Protein AF-W7E4X9-F1 (afdb_monomer)

Sequence (269 aa):
ILQNAYYTSPPGDLCDSIMRTCFLPHSRIFPSSSSPSPRTMHVIDLCTYFTTPSPLLRTAYPRLSDATATILSHTNNPCITAFLNPSVQEFTYKREVQGRKGGTTLLIRRYGNCVIAGSYRNLGFSLQWSLYVRSKFNALGQWYEEFAAPACGATPVVRGEVMWDVFTPDGEMSGDEQRECSVDAGLRGMRGSGVKNGDGEGDEEDEGESGREAKFALYQSRVLARYLLWDVWVRLEGRYECRATWEADGEVSTVRLKRGLVGFDDDEE

Secondary structure (DSSP, 8-state):
---SGGG--TT--HHHHHHGGGBPS--SSSPPPSS--TTS---B-HHHHHH---HHHHH----HHHHHHHHHHTS-HHHHHHHH-TT-SEEEEEEEGGG-TTSEEEEEEEETTEEEEEEEEE-SSEEEEEEEEEEEE-TT--EEEEEE-SS-EEEEEETTEE-TT--EETT------------------------------------SHHHHHHHHHHHHHHHHHHHHHHHHHHHHHTT---EEEEEETTEEEEEE--SS-TTSTT---

Foldseek 3Di:
DCLDLVQFDQQDGPLLVLQVVFFDAQQQLQHADPDRGLQAETAGPLCCQVVPPDPSSVNRFHFLRPLVQNQQQLWDPVLSCLVPDLVFQKKKKWFAPPPDQQGKIWIWIDGRFKTWTFIFGCPQFKTWTQWIWIWGADPVRGIATPAIDPGIWIFGQDPNRTPVVDTGHPPPPDDDDDDDDDDDDDDDDDDDDDDDDDDDDDPDPPPPPVSSRRSVSRSSSRVRSRVSSVSVSCCAVVVHFTKMWMDTPRRIDITTGYPRTPRDPPPDD

Mean predicted aligned error: 9.32 Å

Nearest PDB structures (foldseek):
  4akm-assembly1_A  TM=4.495E-01  e=6.835E-02  Homo sapiens
  3rby-assembly1_B  TM=6.625E-01  e=2.157E+00  Saccharomyces cerevisiae
  7yr3-assembly1_C  TM=5.842E-01  e=1.213E+00  Severe acute respiratory syndrome coronavirus 2
  7czf-assembly2_E  TM=5.849E-01  e=2.876E+00  Human gammaherpesvirus 8

Structure (mmCIF, N/CA/C/O backbone):
data_AF-W7E4X9-F1
#
_entry.id   AF-W7E4X9-F1
#
loop_
_atom_site.group_PDB
_atom_site.id
_atom_site.type_symbol
_atom_site.label_atom_id
_atom_site.label_alt_id
_atom_site.label_comp_id
_atom_site.label_asym_id
_atom_site.label_entity_id
_atom_site.label_seq_id
_atom_site.pdbx_PDB_ins_code
_atom_site.Cartn_x
_atom_site.Cartn_y
_atom_site.Cartn_z
_atom_site.occupancy
_atom_site.B_iso_or_equiv
_atom_site.auth_seq_id
_atom_site.auth_comp_id
_atom_site.auth_asym_id
_atom_site.auth_atom_id
_atom_site.pdbx_PDB_model_num
ATOM 1 N N . ILE A 1 1 ? 9.698 -1.561 -21.405 1.00 61.94 1 ILE A N 1
ATOM 2 C CA . ILE A 1 1 ? 8.545 -0.818 -20.842 1.00 61.94 1 ILE A CA 1
ATOM 3 C C . ILE A 1 1 ? 7.925 -1.725 -19.786 1.00 61.94 1 ILE A C 1
ATOM 5 O O . ILE A 1 1 ? 7.184 -2.616 -20.152 1.00 61.94 1 ILE A O 1
ATOM 9 N N . LEU A 1 2 ? 8.300 -1.587 -18.508 1.00 73.88 2 LEU A N 1
ATOM 10 C CA . LEU A 1 2 ? 7.856 -2.493 -17.425 1.00 73.88 2 LEU A CA 1
ATOM 11 C C . LEU A 1 2 ? 6.442 -2.173 -16.903 1.00 73.88 2 LEU A C 1
ATOM 13 O O . LEU A 1 2 ? 5.887 -2.903 -16.094 1.00 73.88 2 LEU A O 1
ATOM 17 N N . GLN A 1 3 ? 5.847 -1.081 -17.382 1.00 78.69 3 GLN A N 1
ATOM 18 C CA . GLN A 1 3 ? 4.552 -0.557 -16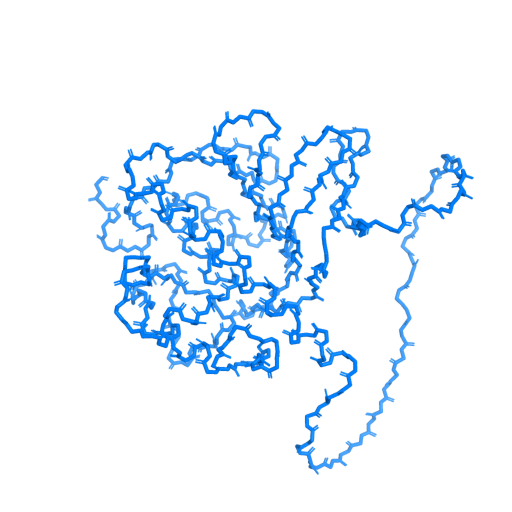.944 1.00 78.69 3 GLN A CA 1
ATOM 19 C C . GLN A 1 3 ? 3.383 -1.205 -17.703 1.00 78.69 3 GLN A C 1
ATOM 21 O O . GLN A 1 3 ? 2.479 -0.515 -18.165 1.00 78.69 3 GLN A O 1
ATOM 26 N N . ASN A 1 4 ? 3.413 -2.527 -17.863 1.00 81.38 4 ASN A N 1
ATOM 27 C CA . ASN A 1 4 ? 2.358 -3.288 -18.525 1.00 81.38 4 ASN A CA 1
ATOM 28 C C . ASN A 1 4 ? 2.200 -4.651 -17.837 1.00 81.38 4 ASN A C 1
ATOM 30 O O . ASN A 1 4 ? 3.200 -5.310 -17.552 1.00 81.38 4 ASN A O 1
ATOM 34 N N . ALA A 1 5 ? 0.952 -5.076 -17.616 1.00 80.44 5 ALA A N 1
ATOM 35 C CA . ALA A 1 5 ? 0.606 -6.375 -17.042 1.00 80.44 5 ALA A CA 1
ATOM 36 C C . ALA A 1 5 ? 1.164 -7.575 -17.833 1.00 80.44 5 ALA A C 1
ATOM 38 O O . ALA A 1 5 ? 1.329 -8.650 -17.279 1.00 80.44 5 ALA A O 1
ATOM 39 N N . TYR A 1 6 ? 1.518 -7.414 -19.110 1.00 82.69 6 TYR A N 1
ATOM 40 C CA . TYR A 1 6 ? 2.178 -8.470 -19.881 1.00 82.69 6 TYR A CA 1
ATOM 41 C C . TYR A 1 6 ? 3.534 -8.893 -19.285 1.00 82.69 6 TYR A C 1
ATOM 43 O O . TYR A 1 6 ? 3.911 -10.057 -19.367 1.00 82.69 6 TYR A O 1
ATOM 51 N N . TYR A 1 7 ? 4.266 -7.956 -18.672 1.00 84.38 7 TYR A N 1
ATOM 52 C CA . TYR A 1 7 ? 5.593 -8.209 -18.099 1.00 84.38 7 TYR A CA 1
ATOM 53 C C . TYR A 1 7 ? 5.559 -8.553 -16.609 1.00 84.38 7 TYR A C 1
ATOM 55 O O . TYR A 1 7 ? 6.620 -8.679 -15.995 1.00 84.38 7 TYR A O 1
ATOM 63 N N . THR A 1 8 ? 4.372 -8.660 -16.008 1.00 90.56 8 THR A N 1
ATOM 64 C CA . THR A 1 8 ? 4.254 -9.038 -14.603 1.00 90.56 8 THR A CA 1
ATOM 65 C C . THR A 1 8 ? 4.263 -10.553 -14.470 1.00 90.56 8 THR A C 1
ATOM 67 O O . THR A 1 8 ? 3.650 -11.280 -15.252 1.00 90.56 8 THR A O 1
ATOM 70 N N . SER A 1 9 ? 4.975 -11.036 -13.457 1.00 93.19 9 SER A N 1
ATOM 71 C CA . SER A 1 9 ? 4.962 -12.445 -13.072 1.00 93.19 9 SER A CA 1
ATOM 72 C C . SER A 1 9 ? 4.752 -12.522 -11.563 1.00 93.19 9 SER A C 1
ATOM 74 O O . SER A 1 9 ? 5.621 -12.086 -10.799 1.00 93.19 9 SER A O 1
ATOM 76 N N . PRO A 1 10 ? 3.595 -13.030 -11.089 1.00 91.62 10 PRO A N 1
ATOM 77 C CA . PRO A 1 10 ? 3.296 -13.075 -9.664 1.00 91.62 10 PRO A CA 1
ATOM 78 C C . PRO A 1 10 ? 4.404 -13.704 -8.803 1.00 91.62 10 PRO A C 1
ATOM 80 O O . PRO A 1 10 ? 4.670 -13.137 -7.737 1.00 91.62 10 PRO A O 1
ATOM 83 N N . PRO A 1 11 ? 5.058 -14.820 -9.201 1.00 91.56 11 PRO A N 1
ATOM 84 C CA . PRO A 1 11 ? 6.180 -15.408 -8.457 1.00 91.56 11 PRO A CA 1
ATOM 85 C C . PRO A 1 11 ? 7.421 -14.516 -8.358 1.00 91.56 11 PRO A C 1
ATOM 87 O O . PRO A 1 11 ? 8.126 -14.576 -7.351 1.00 91.56 11 PRO A O 1
ATOM 90 N N . GLY A 1 12 ? 7.670 -13.684 -9.369 1.00 92.88 12 GLY A N 1
ATOM 91 C CA . GLY A 1 12 ? 8.825 -12.798 -9.450 1.00 92.88 12 GLY A CA 1
ATOM 92 C C . GLY A 1 12 ? 9.133 -12.388 -10.888 1.00 92.88 12 GLY A C 1
ATOM 93 O O . GLY A 1 12 ? 9.076 -13.221 -11.788 1.00 92.88 12 GLY A O 1
ATOM 94 N N . ASP A 1 13 ? 9.480 -11.120 -11.106 1.00 94.31 13 ASP A N 1
ATOM 95 C CA . ASP A 1 13 ? 9.770 -10.572 -12.437 1.00 94.31 13 ASP A CA 1
ATOM 96 C C . ASP A 1 13 ? 11.003 -9.638 -12.465 1.00 94.31 13 ASP A C 1
ATOM 98 O O . ASP A 1 13 ? 11.707 -9.413 -11.471 1.00 94.31 13 ASP A O 1
ATOM 102 N N . LEU A 1 14 ? 11.300 -9.087 -13.647 1.00 93.81 14 LEU A N 1
ATOM 103 C CA . LEU A 1 14 ? 12.393 -8.127 -13.834 1.00 93.81 14 LEU A CA 1
ATOM 104 C C . LEU A 1 14 ? 12.181 -6.839 -13.020 1.00 93.81 14 LEU A C 1
ATOM 106 O O . LEU A 1 14 ? 13.155 -6.221 -12.589 1.00 93.81 14 LEU A O 1
ATOM 110 N N . CYS A 1 15 ? 10.928 -6.441 -12.780 1.00 95.00 15 CYS A N 1
ATOM 111 C CA . CYS A 1 15 ? 10.613 -5.275 -11.966 1.00 95.00 15 CYS A CA 1
ATOM 112 C C . CYS A 1 15 ? 11.087 -5.489 -10.524 1.00 95.00 15 CYS A C 1
ATOM 114 O O . CYS A 1 15 ? 11.727 -4.605 -9.963 1.00 95.00 15 CYS A O 1
ATOM 116 N N . ASP A 1 16 ? 10.874 -6.680 -9.961 1.00 95.12 16 ASP A N 1
ATOM 117 C CA . ASP A 1 16 ? 11.381 -7.035 -8.628 1.00 95.12 16 ASP A CA 1
ATOM 118 C C . ASP A 1 16 ? 12.909 -6.993 -8.556 1.00 95.12 16 ASP A C 1
ATOM 120 O O . ASP A 1 16 ? 13.488 -6.491 -7.594 1.00 95.12 16 ASP A O 1
ATOM 124 N N . SER A 1 17 ? 13.569 -7.483 -9.605 1.00 94.06 17 SER A N 1
ATOM 125 C CA . SER A 1 17 ? 15.032 -7.498 -9.679 1.00 94.06 17 SER A CA 1
ATOM 126 C C . SER A 1 17 ? 15.619 -6.085 -9.715 1.00 94.06 17 SER A C 1
ATOM 128 O O . SER A 1 17 ? 16.646 -5.833 -9.090 1.00 94.06 17 SER A O 1
ATOM 130 N N . ILE A 1 18 ? 14.950 -5.153 -10.400 1.00 95.19 18 ILE A N 1
ATOM 131 C CA . ILE A 1 18 ? 15.336 -3.737 -10.430 1.00 95.19 18 ILE A CA 1
ATOM 132 C C . ILE A 1 18 ? 15.022 -3.058 -9.091 1.00 95.19 18 ILE A C 1
ATOM 134 O O . ILE A 1 18 ? 15.859 -2.323 -8.580 1.00 95.19 18 ILE A O 1
ATOM 138 N N . MET A 1 19 ? 13.860 -3.321 -8.486 1.00 95.44 19 MET A N 1
ATOM 139 C CA . MET A 1 19 ? 13.485 -2.716 -7.199 1.00 95.44 19 MET A CA 1
ATOM 140 C C . MET A 1 19 ? 14.446 -3.086 -6.064 1.00 95.44 19 MET A C 1
ATOM 142 O O . MET A 1 19 ? 14.730 -2.251 -5.207 1.00 95.44 19 MET A O 1
ATOM 146 N N . ARG A 1 20 ? 15.034 -4.290 -6.094 1.00 93.12 20 ARG A N 1
ATOM 147 C CA . ARG A 1 20 ? 16.053 -4.705 -5.115 1.00 93.12 20 ARG A CA 1
ATOM 148 C C . ARG A 1 20 ? 17.250 -3.758 -5.029 1.00 93.12 20 ARG A C 1
ATOM 150 O O . ARG A 1 20 ? 17.881 -3.697 -3.979 1.00 93.12 20 ARG A O 1
ATOM 157 N N . THR A 1 21 ? 17.567 -3.003 -6.086 1.00 93.00 21 THR A N 1
ATOM 158 C CA . THR A 1 21 ? 18.710 -2.074 -6.068 1.00 93.00 21 THR A CA 1
ATOM 159 C C . THR A 1 21 ? 18.471 -0.828 -5.215 1.00 93.00 21 THR A C 1
ATOM 161 O O . THR A 1 21 ? 19.406 -0.060 -5.017 1.00 93.00 21 THR A O 1
ATOM 164 N N . CYS A 1 22 ? 17.241 -0.584 -4.752 1.00 94.19 22 CYS A N 1
ATOM 165 C CA . CYS A 1 22 ? 16.899 0.558 -3.899 1.00 94.19 22 CYS A CA 1
ATOM 166 C C . CYS A 1 22 ? 16.257 0.149 -2.566 1.00 94.19 22 CYS A C 1
ATOM 168 O O . CYS A 1 22 ? 15.584 0.966 -1.940 1.00 94.19 22 CYS A O 1
ATOM 170 N N . PHE A 1 23 ? 16.422 -1.102 -2.131 1.00 94.62 23 PHE A N 1
ATOM 171 C CA . PHE A 1 23 ? 16.019 -1.509 -0.786 1.00 94.62 23 PHE A CA 1
ATOM 172 C C . PHE A 1 23 ? 17.073 -1.096 0.239 1.00 94.62 23 PHE A C 1
ATOM 174 O O . PHE A 1 23 ? 18.273 -1.251 0.006 1.00 94.62 23 PHE A O 1
ATOM 181 N N . LEU A 1 24 ? 16.618 -0.588 1.383 1.00 93.06 24 LEU A N 1
ATOM 182 C CA . LEU A 1 24 ? 17.485 -0.289 2.512 1.00 93.06 24 LEU A CA 1
ATOM 183 C C . LEU A 1 24 ? 17.903 -1.596 3.197 1.00 93.06 24 LEU A C 1
ATOM 185 O O . LEU A 1 24 ? 17.038 -2.392 3.580 1.00 93.06 24 LEU A O 1
ATOM 189 N N . PRO A 1 25 ? 19.212 -1.844 3.360 1.00 89.81 25 PRO A N 1
ATOM 190 C CA . PRO A 1 25 ? 19.687 -3.027 4.056 1.00 89.81 25 PRO A CA 1
ATOM 191 C C . PRO A 1 25 ? 19.510 -2.874 5.575 1.00 89.81 25 PRO A C 1
ATOM 193 O O . PRO A 1 25 ? 19.363 -1.771 6.089 1.00 89.81 25 PRO A O 1
ATOM 196 N N . HIS A 1 26 ? 19.584 -3.991 6.302 1.00 87.56 26 HIS A N 1
ATOM 197 C CA . HIS A 1 26 ? 19.683 -4.016 7.772 1.00 87.56 26 HIS A CA 1
ATOM 198 C C . HIS A 1 26 ? 18.475 -3.482 8.559 1.00 87.56 26 HIS A C 1
ATOM 200 O O . HIS A 1 26 ? 18.622 -3.120 9.724 1.00 87.56 26 HIS A O 1
ATOM 206 N N . SER A 1 27 ? 17.264 -3.507 7.993 1.00 90.88 27 SER A N 1
ATOM 207 C CA . SER A 1 27 ? 16.069 -3.302 8.817 1.00 90.88 27 SER A CA 1
ATOM 208 C C . SER A 1 27 ? 15.983 -4.377 9.907 1.00 90.88 27 SER A C 1
ATOM 210 O O . SER A 1 27 ? 15.962 -5.573 9.607 1.00 90.88 27 SER A O 1
ATOM 212 N N . ARG A 1 28 ? 15.879 -3.956 11.173 1.00 91.94 28 ARG A N 1
ATOM 213 C CA . ARG A 1 28 ? 15.649 -4.856 12.318 1.00 91.94 28 ARG A CA 1
ATOM 214 C C . ARG A 1 28 ? 14.241 -5.452 12.328 1.00 91.94 28 ARG A C 1
ATOM 216 O O . ARG A 1 28 ? 14.024 -6.494 12.937 1.00 91.94 28 ARG A O 1
ATOM 223 N N . ILE A 1 29 ? 13.293 -4.782 11.671 1.00 92.56 29 ILE A N 1
ATOM 224 C CA . ILE A 1 29 ? 11.876 -5.164 11.638 1.00 92.56 29 ILE A CA 1
ATOM 225 C C . ILE A 1 29 ? 11.545 -5.964 10.377 1.00 92.56 29 ILE A C 1
ATOM 227 O O . ILE A 1 29 ? 10.817 -6.952 10.447 1.00 92.56 29 ILE A O 1
ATOM 231 N N . PHE A 1 30 ? 12.092 -5.553 9.231 1.00 90.56 30 PHE A N 1
ATOM 232 C CA . PHE A 1 30 ? 11.870 -6.188 7.932 1.00 90.56 30 PHE A CA 1
ATOM 233 C C . PHE A 1 30 ? 13.182 -6.797 7.408 1.00 90.56 30 PHE A C 1
ATOM 235 O O . PHE A 1 30 ? 13.767 -6.275 6.456 1.00 90.56 30 PHE A O 1
ATOM 242 N N . PRO A 1 31 ? 13.704 -7.857 8.054 1.00 79.88 31 PRO A N 1
ATOM 243 C CA . PRO A 1 31 ? 15.016 -8.390 7.728 1.00 79.88 31 PRO A CA 1
ATOM 244 C C . PRO A 1 31 ? 15.037 -8.998 6.324 1.00 79.88 31 PRO A C 1
ATOM 246 O O . PRO A 1 31 ? 14.202 -9.831 5.964 1.00 79.88 31 PRO A O 1
ATOM 249 N N . SER A 1 32 ? 16.054 -8.632 5.548 1.00 70.38 32 SER A N 1
ATOM 250 C CA . SER A 1 32 ? 16.335 -9.270 4.266 1.00 70.38 32 SER A CA 1
ATOM 251 C C . SER A 1 32 ? 16.839 -10.698 4.497 1.00 70.38 32 SER A C 1
ATOM 253 O O . SER A 1 32 ? 17.891 -10.905 5.101 1.00 70.38 32 SER A O 1
ATOM 255 N N . SER A 1 33 ? 16.096 -11.693 4.009 1.00 66.88 33 SER A N 1
ATOM 256 C CA . SER A 1 33 ? 16.554 -13.090 3.956 1.00 66.88 33 SER A CA 1
ATOM 257 C C . SER A 1 33 ? 17.734 -13.247 2.986 1.00 66.88 33 SER A C 1
ATOM 259 O O . SER A 1 33 ? 17.880 -12.463 2.049 1.00 66.88 33 SER A O 1
ATOM 261 N N . SER A 1 34 ? 18.547 -14.294 3.163 1.00 62.78 34 SER A N 1
ATOM 262 C CA . SER A 1 34 ? 19.625 -14.671 2.231 1.00 62.78 34 SER A CA 1
ATOM 263 C C . SER A 1 34 ? 19.110 -15.065 0.839 1.00 62.78 34 SER A C 1
ATOM 265 O O . SER A 1 34 ? 19.832 -14.928 -0.145 1.00 62.78 34 SER A O 1
ATOM 267 N N . SER A 1 35 ? 17.849 -15.502 0.746 1.00 65.06 35 SER A N 1
ATOM 268 C CA . SER A 1 35 ? 17.102 -15.667 -0.505 1.00 65.06 35 SER A CA 1
ATOM 269 C C . SER A 1 35 ? 15.768 -14.922 -0.379 1.00 65.06 35 SER A C 1
ATOM 271 O O . SER A 1 35 ? 14.754 -15.513 0.010 1.00 65.06 35 SER A O 1
ATOM 273 N N . PRO A 1 36 ? 15.754 -13.594 -0.599 1.00 75.88 36 PRO A N 1
ATOM 274 C CA . PRO A 1 36 ? 14.569 -12.789 -0.356 1.00 75.88 36 PRO A CA 1
ATOM 275 C C . PRO A 1 36 ? 13.566 -13.015 -1.487 1.00 75.88 36 PRO A C 1
ATOM 277 O O . PRO A 1 36 ? 13.806 -12.670 -2.651 1.00 75.88 36 PRO A O 1
ATOM 280 N N . SER A 1 37 ? 12.423 -13.609 -1.143 1.00 89.25 37 SER A N 1
ATOM 281 C CA . SER A 1 37 ? 11.284 -13.675 -2.054 1.00 89.25 37 SER A CA 1
ATOM 282 C C . SER A 1 37 ? 10.874 -12.249 -2.425 1.00 89.25 37 SER A C 1
ATOM 284 O O . SER A 1 37 ? 10.784 -11.404 -1.540 1.00 89.25 37 SER A O 1
ATOM 286 N N . PRO A 1 38 ? 10.556 -11.950 -3.693 1.00 91.75 38 PRO A N 1
ATOM 287 C CA . PRO A 1 38 ? 10.031 -10.631 -4.041 1.00 91.75 38 PRO A CA 1
ATOM 288 C C . PRO A 1 38 ? 8.704 -10.325 -3.328 1.00 91.75 38 PRO A C 1
ATOM 290 O O . PRO A 1 38 ? 8.294 -9.180 -3.258 1.00 91.75 38 PRO A O 1
ATOM 293 N N . ARG A 1 39 ? 8.033 -11.341 -2.776 1.00 93.75 39 ARG A N 1
ATOM 294 C CA . ARG A 1 39 ? 6.750 -11.217 -2.082 1.00 93.75 39 ARG A CA 1
ATOM 295 C C . ARG A 1 39 ? 6.873 -10.849 -0.603 1.00 93.75 39 ARG A C 1
ATOM 297 O O . ARG A 1 39 ? 5.845 -10.680 0.046 1.00 93.75 39 ARG A O 1
ATOM 304 N N . THR A 1 40 ? 8.075 -10.780 -0.036 1.00 93.69 40 THR A N 1
ATOM 305 C CA . THR A 1 40 ? 8.251 -10.318 1.348 1.00 93.69 40 THR A CA 1
ATOM 306 C C . THR A 1 40 ? 8.321 -8.798 1.411 1.00 93.69 40 THR A C 1
ATOM 308 O O . THR A 1 40 ? 8.486 -8.122 0.401 1.00 93.69 40 THR A O 1
ATOM 311 N N . MET A 1 41 ? 8.130 -8.255 2.607 1.00 95.38 41 MET A N 1
ATOM 312 C CA . MET A 1 41 ? 8.206 -6.822 2.865 1.00 95.38 41 MET A CA 1
ATOM 313 C C . MET A 1 41 ? 9.661 -6.348 2.902 1.00 95.38 41 MET A C 1
ATOM 315 O O . MET A 1 41 ? 10.448 -6.879 3.683 1.00 95.38 41 MET A O 1
ATOM 319 N N . HIS A 1 42 ? 9.988 -5.322 2.117 1.00 95.38 42 HIS A N 1
ATOM 320 C CA . HIS A 1 42 ? 11.268 -4.614 2.183 1.00 95.38 42 HIS A CA 1
ATOM 321 C C . HIS A 1 42 ? 11.044 -3.105 2.275 1.00 95.38 42 HIS A C 1
ATOM 323 O O . HIS A 1 42 ? 10.084 -2.564 1.727 1.00 95.38 42 HIS A O 1
ATOM 329 N N . VAL A 1 43 ? 11.951 -2.408 2.955 1.00 96.38 43 VAL A N 1
ATOM 330 C CA . VAL A 1 43 ? 11.908 -0.946 3.048 1.00 96.38 43 VAL A CA 1
ATOM 331 C C . VAL A 1 43 ? 12.653 -0.356 1.856 1.00 96.38 43 VAL A C 1
ATOM 333 O O . VAL A 1 43 ? 13.801 -0.712 1.595 1.00 96.38 43 VAL A O 1
ATOM 336 N N . ILE A 1 44 ? 12.006 0.548 1.130 1.00 96.62 44 ILE A N 1
ATOM 337 C CA . ILE A 1 44 ? 12.570 1.234 -0.032 1.00 96.62 44 ILE A CA 1
ATOM 338 C C . ILE A 1 44 ? 13.235 2.533 0.419 1.00 96.62 44 ILE A C 1
ATOM 340 O O . ILE A 1 44 ? 12.636 3.330 1.140 1.00 96.62 44 ILE A O 1
ATOM 344 N N . ASP A 1 45 ? 14.442 2.793 -0.077 1.00 95.75 45 ASP A N 1
ATOM 345 C CA . ASP A 1 45 ? 15.047 4.119 -0.020 1.00 95.75 45 ASP A CA 1
ATOM 346 C C . ASP A 1 45 ? 14.285 5.057 -0.968 1.00 95.75 45 ASP A C 1
ATOM 348 O O . ASP A 1 45 ? 14.490 5.053 -2.188 1.00 95.75 45 ASP A O 1
ATOM 352 N N . LEU A 1 46 ? 13.380 5.862 -0.403 1.00 96.31 46 LEU A N 1
ATOM 353 C CA . LEU A 1 46 ? 12.556 6.800 -1.166 1.00 96.31 46 LEU A CA 1
ATOM 354 C C . LEU A 1 46 ? 13.392 7.834 -1.926 1.00 96.31 46 LEU A C 1
ATOM 356 O O . LEU A 1 46 ? 13.011 8.213 -3.036 1.00 96.31 46 LEU A O 1
ATOM 360 N N . CYS A 1 47 ? 14.523 8.267 -1.362 1.00 94.81 47 CYS A N 1
ATOM 361 C CA . CYS A 1 47 ? 15.395 9.241 -2.005 1.00 94.81 47 CYS A CA 1
ATOM 362 C C . CYS A 1 47 ? 16.032 8.626 -3.247 1.00 94.81 47 CYS A C 1
ATOM 364 O O . CYS A 1 47 ? 15.863 9.156 -4.350 1.00 94.81 47 CYS A O 1
ATOM 366 N N . THR A 1 48 ? 16.668 7.462 -3.096 1.00 95.50 48 THR A N 1
ATOM 367 C CA . THR A 1 48 ? 17.252 6.726 -4.223 1.00 95.50 48 THR A CA 1
ATOM 368 C C . THR A 1 48 ? 16.195 6.403 -5.278 1.00 95.50 48 THR A C 1
ATOM 370 O O . THR A 1 48 ? 16.434 6.621 -6.464 1.00 95.50 48 THR A O 1
ATOM 373 N N . TYR A 1 49 ? 15.006 5.942 -4.878 1.00 97.06 49 TYR A N 1
ATOM 374 C CA . TYR A 1 49 ? 13.944 5.556 -5.808 1.00 97.06 49 TYR A CA 1
ATOM 375 C C . TYR A 1 49 ? 13.387 6.741 -6.617 1.00 97.06 49 TYR A C 1
ATOM 377 O O . TYR A 1 49 ? 13.294 6.657 -7.844 1.00 97.06 49 TYR A O 1
ATOM 385 N N . PHE A 1 50 ? 13.045 7.863 -5.972 1.00 96.62 50 PHE A N 1
ATOM 386 C CA . PHE A 1 50 ? 12.402 8.994 -6.655 1.00 96.62 50 PHE A CA 1
ATOM 387 C C . PHE A 1 50 ? 13.371 9.973 -7.328 1.00 96.62 50 PHE A C 1
ATOM 389 O O . PHE A 1 50 ? 12.940 10.720 -8.208 1.00 96.62 50 PHE A O 1
ATOM 396 N N . THR A 1 51 ? 14.659 9.966 -6.970 1.00 95.88 51 THR A N 1
ATOM 397 C CA . THR A 1 51 ? 15.680 10.838 -7.587 1.00 95.88 51 THR A CA 1
ATOM 398 C C . THR A 1 51 ? 16.598 10.111 -8.575 1.00 95.88 51 THR A C 1
ATOM 400 O O . THR A 1 51 ? 17.509 10.715 -9.140 1.00 95.88 51 THR A O 1
ATOM 403 N N . THR A 1 52 ? 16.353 8.821 -8.832 1.00 95.62 52 THR A N 1
ATOM 404 C CA . THR A 1 52 ? 17.235 7.999 -9.667 1.00 95.62 52 THR A CA 1
ATOM 405 C C . THR A 1 52 ? 17.400 8.531 -11.102 1.00 95.62 52 THR A C 1
ATOM 407 O O . THR A 1 52 ? 16.412 8.815 -11.792 1.00 95.62 52 THR A O 1
ATOM 410 N N . PRO A 1 53 ? 18.639 8.580 -11.631 1.00 94.19 53 PRO A N 1
ATOM 411 C CA . PRO A 1 53 ? 18.866 8.840 -13.049 1.00 94.19 53 PRO A CA 1
ATOM 412 C C . PRO A 1 53 ? 18.554 7.611 -13.923 1.00 94.19 53 PRO A C 1
ATOM 414 O O . PRO A 1 53 ? 18.295 7.754 -15.124 1.00 94.19 53 PRO A O 1
ATOM 417 N N . SER A 1 54 ? 18.540 6.404 -13.342 1.00 94.56 54 SER A N 1
ATOM 418 C CA . SER A 1 54 ? 18.351 5.146 -14.070 1.00 94.56 54 SER A CA 1
ATOM 419 C C . SER A 1 54 ? 16.986 5.113 -14.771 1.00 94.56 54 SER A C 1
ATOM 421 O O . SER A 1 54 ? 15.946 5.198 -14.111 1.00 94.56 54 SER A O 1
ATOM 423 N N . PRO A 1 55 ? 16.933 4.980 -16.110 1.00 92.25 55 PRO A N 1
ATOM 424 C CA . PRO A 1 55 ? 15.667 4.818 -16.823 1.00 92.25 55 PRO A CA 1
ATOM 425 C C . PRO A 1 55 ? 14.916 3.552 -16.397 1.00 92.25 55 PRO A C 1
ATOM 427 O O . PRO A 1 55 ? 13.690 3.558 -16.343 1.00 92.25 55 PRO A O 1
ATOM 430 N N . LEU A 1 56 ? 15.648 2.484 -16.060 1.00 91.88 56 LEU A N 1
ATOM 431 C CA . LEU A 1 56 ? 15.060 1.212 -15.647 1.00 91.88 56 LEU A CA 1
ATOM 432 C C . LEU A 1 56 ? 14.330 1.354 -14.311 1.00 91.88 56 LEU A C 1
ATOM 434 O O . LEU A 1 56 ? 13.145 1.028 -14.243 1.00 91.88 56 LEU A O 1
ATOM 438 N N . LEU A 1 57 ? 14.989 1.926 -13.297 1.00 93.12 57 LEU A N 1
ATOM 439 C CA . LEU A 1 57 ? 14.389 2.108 -11.972 1.00 93.12 57 LEU A CA 1
ATOM 440 C C . LEU A 1 57 ? 13.193 3.071 -12.008 1.00 93.12 57 LEU A C 1
ATOM 442 O O . LEU A 1 57 ? 12.186 2.806 -11.367 1.00 93.12 57 LEU A O 1
ATOM 446 N N . ARG A 1 58 ? 13.219 4.110 -12.858 1.00 91.56 58 ARG A N 1
ATOM 447 C CA . ARG A 1 58 ? 12.055 4.998 -13.077 1.00 91.56 58 ARG A CA 1
ATOM 448 C C . ARG A 1 58 ? 10.809 4.272 -13.594 1.00 91.56 58 ARG A C 1
ATOM 450 O O . ARG A 1 58 ? 9.691 4.754 -13.400 1.00 91.56 58 ARG A O 1
ATOM 457 N N . THR A 1 59 ? 10.994 3.149 -14.287 1.00 92.19 59 THR A N 1
ATOM 458 C CA . THR A 1 59 ? 9.893 2.341 -14.832 1.00 92.19 59 THR A CA 1
ATOM 459 C C . THR A 1 59 ? 9.532 1.131 -13.980 1.00 92.19 59 THR A C 1
ATOM 461 O O . THR A 1 59 ? 8.488 0.534 -14.234 1.00 92.19 59 THR A O 1
ATOM 464 N N . ALA A 1 60 ? 10.355 0.782 -12.990 1.00 95.00 60 ALA A N 1
ATOM 465 C CA . ALA A 1 60 ? 10.091 -0.308 -12.065 1.00 95.00 60 ALA A CA 1
ATOM 466 C C . ALA A 1 60 ? 9.224 0.200 -10.911 1.00 95.00 60 ALA A C 1
ATOM 468 O O . ALA A 1 60 ? 9.556 1.196 -10.277 1.00 95.00 60 ALA A O 1
ATOM 469 N N . TYR A 1 61 ? 8.081 -0.439 -10.677 1.00 96.44 61 TYR A N 1
ATOM 470 C CA . TYR A 1 61 ? 7.159 -0.073 -9.607 1.00 96.44 61 TYR A CA 1
ATOM 471 C C . TYR A 1 61 ? 7.258 -1.084 -8.449 1.00 96.44 61 TYR A C 1
ATOM 473 O O . TYR A 1 61 ? 7.331 -2.293 -8.703 1.00 96.44 61 TYR A O 1
ATOM 481 N N . PRO A 1 62 ? 7.247 -0.617 -7.188 1.00 96.88 62 PRO A N 1
ATOM 482 C CA . PRO A 1 62 ? 7.351 -1.472 -6.007 1.00 96.88 62 PRO A CA 1
ATOM 483 C C . PRO A 1 62 ? 6.140 -2.388 -5.873 1.00 96.88 62 PRO A C 1
ATOM 485 O O . PRO A 1 62 ? 5.065 -2.065 -6.378 1.00 96.88 62 PRO A O 1
ATOM 488 N N . ARG A 1 63 ? 6.282 -3.497 -5.143 1.00 97.25 63 ARG A N 1
ATOM 489 C CA . ARG A 1 63 ? 5.115 -4.262 -4.692 1.00 97.25 63 ARG A CA 1
ATOM 490 C C . ARG A 1 63 ? 4.419 -3.541 -3.540 1.00 97.25 63 ARG A C 1
ATOM 492 O O . ARG A 1 63 ? 5.017 -2.724 -2.837 1.00 97.25 63 ARG A O 1
ATOM 499 N N . LEU A 1 64 ? 3.143 -3.861 -3.330 1.00 98.12 64 LEU A N 1
ATOM 500 C CA . LEU A 1 64 ? 2.361 -3.291 -2.233 1.00 98.12 64 LEU A CA 1
ATOM 501 C C . LEU A 1 64 ? 2.929 -3.657 -0.853 1.00 98.12 64 LEU A C 1
ATOM 503 O O . LEU A 1 64 ? 2.863 -2.831 0.056 1.00 98.12 64 LEU A O 1
ATOM 507 N N . SER A 1 65 ? 3.533 -4.841 -0.707 1.00 97.25 65 SER A N 1
ATOM 508 C CA . SER A 1 65 ? 4.251 -5.247 0.508 1.00 97.25 65 SER A CA 1
ATOM 509 C C . SER A 1 65 ? 5.385 -4.274 0.841 1.00 97.25 65 SER A C 1
ATOM 511 O O . SER A 1 65 ? 5.453 -3.770 1.961 1.00 97.25 65 SER A O 1
ATOM 513 N N . ASP A 1 66 ? 6.226 -3.942 -0.139 1.00 97.75 66 ASP A N 1
ATOM 514 C CA . ASP A 1 66 ? 7.356 -3.028 0.050 1.00 97.75 66 ASP A CA 1
ATOM 515 C C . ASP A 1 66 ? 6.878 -1.605 0.358 1.00 97.75 66 ASP A C 1
ATOM 517 O O . ASP A 1 66 ? 7.393 -0.935 1.255 1.00 97.75 66 ASP A O 1
ATOM 521 N N . ALA A 1 67 ? 5.837 -1.141 -0.344 1.00 98.25 67 ALA A N 1
ATOM 522 C CA . ALA A 1 67 ? 5.244 0.160 -0.058 1.00 98.25 67 ALA A CA 1
ATOM 523 C C . ALA A 1 67 ? 4.656 0.222 1.359 1.00 98.25 67 ALA A C 1
ATOM 525 O O . ALA A 1 67 ? 4.871 1.204 2.066 1.00 98.25 67 ALA A O 1
ATOM 526 N N . THR A 1 68 ? 3.972 -0.838 1.795 1.00 98.12 68 THR A N 1
ATOM 527 C CA . THR A 1 68 ? 3.414 -0.944 3.149 1.00 98.12 68 THR A CA 1
ATOM 528 C C . THR A 1 68 ? 4.519 -0.882 4.198 1.00 98.12 68 THR A C 1
ATOM 530 O O . THR A 1 68 ? 4.454 -0.045 5.095 1.00 98.12 68 THR A O 1
ATOM 533 N N . ALA A 1 69 ? 5.567 -1.694 4.052 1.00 97.50 69 ALA A N 1
ATOM 534 C CA . ALA A 1 69 ? 6.709 -1.697 4.964 1.00 97.50 69 ALA A CA 1
ATOM 535 C C . ALA A 1 69 ? 7.374 -0.319 5.050 1.00 97.50 69 ALA A C 1
ATOM 537 O O . ALA A 1 69 ? 7.581 0.209 6.139 1.00 97.50 69 ALA A O 1
ATOM 538 N N . THR A 1 70 ? 7.614 0.307 3.897 1.00 97.69 70 THR A N 1
ATOM 539 C CA . THR A 1 70 ? 8.236 1.632 3.808 1.00 97.69 70 THR A CA 1
ATOM 540 C C . THR A 1 70 ? 7.397 2.710 4.498 1.00 97.69 70 THR A C 1
ATOM 542 O O . THR A 1 70 ? 7.922 3.500 5.279 1.00 97.69 70 THR A O 1
ATOM 545 N N . ILE A 1 71 ? 6.082 2.735 4.258 1.00 97.44 71 ILE A N 1
ATOM 546 C CA . ILE A 1 71 ? 5.174 3.70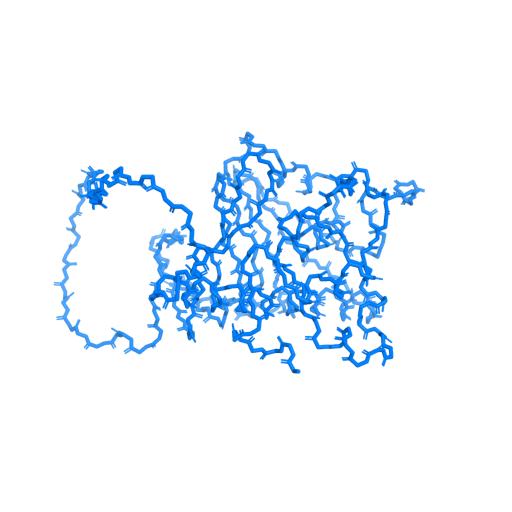5 4.889 1.00 97.44 71 ILE A CA 1
ATOM 547 C C . ILE A 1 71 ? 5.159 3.511 6.400 1.00 97.44 71 ILE A C 1
ATOM 549 O O . ILE A 1 71 ? 5.292 4.487 7.136 1.00 97.44 71 ILE A O 1
ATOM 553 N N . LEU A 1 72 ? 5.013 2.266 6.859 1.00 97.00 72 LEU A N 1
ATOM 554 C CA . LEU A 1 72 ? 4.960 1.954 8.280 1.00 97.00 72 LEU A CA 1
ATOM 555 C C . LEU A 1 72 ? 6.292 2.288 8.970 1.00 97.00 72 LEU A C 1
ATOM 557 O O . LEU A 1 72 ? 6.257 2.881 10.045 1.00 97.00 72 LEU A O 1
ATOM 561 N N . SER A 1 73 ? 7.448 2.048 8.344 1.00 96.12 73 SER A N 1
ATOM 562 C CA . SER A 1 73 ? 8.758 2.461 8.877 1.00 96.12 73 SER A CA 1
ATOM 563 C C . SER A 1 73 ? 8.886 3.973 9.087 1.00 96.12 73 SER A C 1
ATOM 565 O O . SER A 1 73 ? 9.577 4.392 10.007 1.00 96.12 73 SER A O 1
ATOM 567 N N . HIS A 1 74 ? 8.179 4.804 8.318 1.00 95.25 74 HIS A N 1
ATOM 568 C CA . HIS A 1 74 ? 8.136 6.256 8.537 1.00 95.25 74 HIS A CA 1
ATOM 569 C C . HIS A 1 74 ? 7.175 6.698 9.660 1.00 95.25 74 HIS A C 1
ATOM 571 O O . HIS A 1 74 ? 7.018 7.902 9.878 1.00 95.25 74 HIS A O 1
ATOM 577 N N . THR A 1 75 ? 6.499 5.772 10.352 1.00 95.50 75 THR A N 1
ATOM 578 C CA . THR A 1 75 ? 5.540 6.077 11.432 1.00 95.50 75 THR A CA 1
ATOM 579 C C . THR A 1 75 ? 6.194 6.053 12.822 1.00 95.50 75 THR A C 1
ATOM 581 O O . THR A 1 75 ? 7.001 6.921 13.146 1.00 95.50 75 THR A O 1
ATOM 584 N N . ASN A 1 76 ? 5.804 5.114 13.684 1.00 94.69 76 ASN A N 1
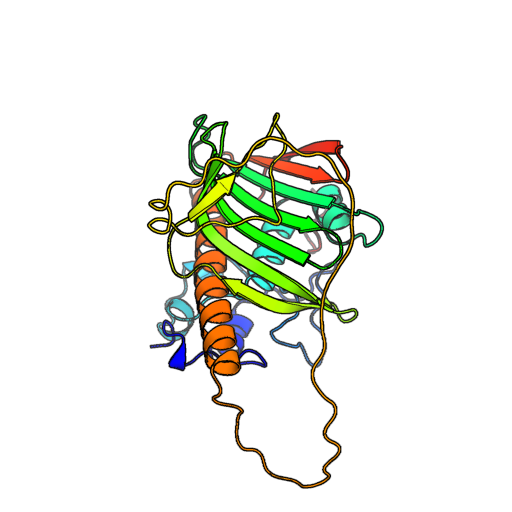ATOM 585 C CA . ASN A 1 76 ? 6.370 4.871 15.004 1.00 94.69 76 ASN A CA 1
ATOM 586 C C . ASN A 1 76 ? 6.320 3.366 15.323 1.00 94.69 76 ASN A C 1
ATOM 588 O O . ASN A 1 76 ? 5.590 2.605 14.683 1.00 94.69 76 ASN A O 1
ATOM 592 N N . ASN A 1 77 ? 7.089 2.936 16.325 1.00 95.19 77 ASN A N 1
ATOM 593 C CA . ASN A 1 77 ? 7.169 1.522 16.692 1.00 95.19 77 ASN A CA 1
ATOM 594 C C . ASN A 1 77 ? 5.803 0.889 17.054 1.00 95.19 77 ASN A C 1
ATOM 596 O O . ASN A 1 77 ? 5.534 -0.216 16.577 1.00 95.19 77 ASN A O 1
ATOM 600 N N . PRO A 1 78 ? 4.898 1.559 17.803 1.00 96.62 78 PRO A N 1
ATOM 601 C CA . PRO A 1 78 ? 3.564 1.019 18.081 1.00 96.62 78 PRO A CA 1
ATOM 602 C C . PRO A 1 78 ? 2.737 0.703 16.827 1.00 96.62 78 PRO A C 1
ATOM 604 O O . PRO A 1 78 ? 2.146 -0.369 16.751 1.00 96.62 78 PRO A O 1
ATOM 607 N N . CYS A 1 79 ? 2.739 1.588 15.826 1.00 97.12 79 CYS A N 1
ATOM 608 C CA . CYS A 1 79 ? 1.997 1.400 14.577 1.00 97.12 79 CYS A CA 1
ATOM 609 C C . CYS A 1 79 ? 2.484 0.161 13.807 1.00 97.12 79 CYS A C 1
ATOM 611 O O . CYS A 1 79 ? 1.685 -0.690 13.416 1.00 97.12 79 CYS A O 1
ATOM 613 N N . ILE A 1 80 ? 3.803 0.018 13.640 1.00 96.06 80 ILE A N 1
ATOM 614 C CA . ILE A 1 80 ? 4.395 -1.135 12.943 1.00 96.06 80 ILE A CA 1
ATOM 615 C C . ILE A 1 80 ? 4.139 -2.428 13.719 1.00 96.06 80 ILE A C 1
ATOM 617 O O . ILE A 1 80 ? 3.750 -3.439 13.135 1.00 96.06 80 ILE A O 1
ATOM 621 N N . THR A 1 81 ? 4.314 -2.385 15.042 1.00 96.19 81 THR A N 1
ATOM 622 C CA . THR A 1 81 ? 4.083 -3.539 15.919 1.00 96.19 81 THR A CA 1
ATOM 623 C C . THR A 1 81 ? 2.631 -4.002 15.836 1.00 96.19 81 THR A C 1
ATOM 625 O O . THR A 1 81 ? 2.385 -5.196 15.704 1.00 96.19 81 THR A O 1
ATOM 628 N N . ALA A 1 82 ? 1.666 -3.079 15.845 1.00 97.38 82 ALA A N 1
ATOM 629 C CA . ALA A 1 82 ? 0.250 -3.410 15.711 1.00 97.38 82 ALA A CA 1
ATOM 630 C C . ALA A 1 82 ? -0.081 -4.037 14.345 1.00 97.38 82 ALA A C 1
ATOM 632 O O . ALA A 1 82 ? -0.834 -5.010 14.275 1.00 97.38 82 ALA A O 1
ATOM 633 N N . PHE A 1 83 ? 0.516 -3.535 13.258 1.00 97.12 83 PHE A N 1
ATOM 634 C CA . PHE A 1 83 ? 0.337 -4.129 11.932 1.00 97.12 83 PHE A CA 1
ATOM 635 C C . PHE A 1 83 ? 0.869 -5.566 11.866 1.00 97.12 83 PHE A C 1
ATOM 637 O O . PHE A 1 83 ? 0.190 -6.438 11.323 1.00 97.12 83 PHE A O 1
ATOM 644 N N . LEU A 1 84 ? 2.059 -5.810 12.421 1.00 95.06 84 LEU A N 1
ATOM 645 C CA . LEU A 1 84 ? 2.742 -7.107 12.366 1.00 95.06 84 LEU A CA 1
ATOM 646 C C . LEU A 1 84 ? 2.242 -8.120 13.402 1.00 95.06 84 LEU A C 1
ATOM 648 O O . LEU A 1 84 ? 2.527 -9.308 13.270 1.00 95.06 84 LEU A O 1
ATOM 652 N N . ASN A 1 85 ? 1.512 -7.679 14.427 1.00 95.00 85 ASN A N 1
ATOM 653 C CA . ASN A 1 85 ? 1.020 -8.551 15.484 1.00 95.00 85 ASN A CA 1
ATOM 654 C C . ASN A 1 85 ? -0.148 -9.425 14.979 1.00 95.00 85 ASN A C 1
ATOM 656 O O . ASN A 1 85 ? -1.227 -8.890 14.707 1.00 95.00 85 ASN A O 1
ATOM 660 N N . PRO A 1 86 ? 0.005 -10.763 14.904 1.00 92.50 86 PRO A N 1
ATOM 661 C CA . PRO A 1 86 ? -1.061 -11.653 14.444 1.00 92.50 86 PRO A CA 1
ATOM 662 C C . PRO A 1 86 ? -2.269 -11.695 15.391 1.00 92.50 86 PRO A C 1
ATOM 664 O O . PRO A 1 86 ? -3.348 -12.096 14.965 1.00 92.50 86 PRO A O 1
ATOM 667 N N . SER A 1 87 ? -2.106 -11.284 16.654 1.00 95.25 87 SER A N 1
ATOM 668 C CA . SER A 1 87 ? -3.205 -11.192 17.621 1.00 95.25 87 SER A CA 1
ATOM 669 C C . SER A 1 87 ? -4.115 -9.988 17.376 1.00 95.25 87 SER A C 1
ATOM 671 O O . SER A 1 87 ? -5.252 -10.010 17.835 1.00 95.25 87 SER A O 1
ATOM 673 N N . VAL A 1 88 ? -3.635 -8.961 16.662 1.00 96.62 88 VAL A N 1
ATOM 674 C CA . VAL A 1 88 ? -4.478 -7.838 16.231 1.00 96.62 88 VAL A CA 1
ATOM 675 C C . VAL A 1 88 ? -5.342 -8.329 15.075 1.00 96.62 88 VAL A C 1
ATOM 677 O O . VAL A 1 88 ? -4.808 -8.734 14.032 1.00 96.62 88 VAL A O 1
ATOM 680 N N . GLN A 1 89 ? -6.662 -8.328 15.246 1.00 95.12 89 GLN A N 1
ATOM 681 C CA . GLN A 1 89 ? -7.576 -8.845 14.225 1.00 95.12 89 GLN A CA 1
ATOM 682 C C . GLN A 1 89 ? -7.698 -7.864 13.072 1.00 95.12 89 GLN A C 1
ATOM 684 O O . GLN A 1 89 ? -7.552 -8.255 11.911 1.00 95.12 89 GLN A O 1
ATOM 689 N N . GLU A 1 90 ? -7.917 -6.595 13.405 1.00 97.12 90 GLU A N 1
ATOM 690 C CA . GLU A 1 90 ? -8.056 -5.510 12.454 1.00 97.12 90 GLU A CA 1
ATOM 691 C C . GLU A 1 90 ? -7.017 -4.429 12.717 1.00 97.12 90 GLU A C 1
ATOM 693 O O . GLU A 1 90 ? -6.927 -3.868 13.805 1.00 97.12 90 GLU A O 1
ATOM 698 N N . PHE A 1 91 ? -6.261 -4.095 11.678 1.00 98.44 91 PHE A N 1
ATOM 699 C CA . PHE A 1 91 ? -5.418 -2.914 11.645 1.00 98.44 91 PHE A CA 1
ATOM 700 C C . PHE A 1 91 ? -5.822 -2.046 10.462 1.00 98.44 91 PHE A C 1
ATOM 702 O O . PHE A 1 91 ? -5.977 -2.546 9.350 1.00 98.44 91 PHE A O 1
ATOM 709 N N . THR A 1 92 ? -5.911 -0.738 10.657 1.00 98.19 92 THR A N 1
ATOM 710 C CA . THR A 1 92 ? -6.210 0.202 9.580 1.00 98.19 92 THR A CA 1
ATOM 711 C C . THR A 1 92 ? -5.322 1.431 9.662 1.00 98.19 92 THR A C 1
ATOM 713 O O . THR A 1 92 ? -5.437 2.199 10.602 1.00 98.19 92 THR A O 1
ATOM 716 N N . TYR A 1 93 ? -4.502 1.679 8.643 1.00 98.12 93 TYR A N 1
ATOM 717 C CA . TYR A 1 93 ? -3.781 2.934 8.428 1.00 98.12 93 TYR A CA 1
ATOM 718 C C . TYR A 1 93 ? -4.528 3.809 7.414 1.00 98.12 93 TYR A C 1
ATOM 720 O O . TYR A 1 93 ? -4.866 3.347 6.321 1.00 98.12 93 TYR A O 1
ATOM 728 N N . LYS A 1 94 ? -4.760 5.080 7.755 1.00 95.62 94 LYS A N 1
ATOM 729 C CA . LYS A 1 94 ? -5.456 6.079 6.932 1.00 95.62 94 LYS A CA 1
ATOM 730 C C . LYS A 1 94 ? -4.640 7.362 6.810 1.00 95.62 94 LYS A C 1
ATOM 732 O O . LYS A 1 94 ? -4.165 7.927 7.797 1.00 95.62 94 LYS A O 1
ATOM 737 N N . ARG A 1 95 ? -4.557 7.893 5.590 1.00 92.94 95 ARG A N 1
ATOM 738 C CA . ARG A 1 95 ? -3.930 9.189 5.301 1.00 92.94 95 ARG A CA 1
ATOM 739 C C . ARG A 1 95 ? -4.855 10.066 4.463 1.00 92.94 95 ARG A C 1
ATOM 741 O O . ARG A 1 95 ? -5.053 9.811 3.280 1.00 92.94 95 ARG A O 1
ATOM 748 N N . GLU A 1 96 ? -5.375 11.136 5.060 1.00 90.94 96 GLU A N 1
ATOM 749 C CA . GLU A 1 96 ? -6.174 12.143 4.348 1.00 90.94 96 GLU A CA 1
ATOM 750 C C . GLU A 1 96 ? -5.284 13.109 3.553 1.00 90.94 96 GLU A C 1
ATOM 752 O O . GLU A 1 96 ? -4.622 14.001 4.102 1.00 90.94 96 GLU A O 1
ATOM 757 N N . VAL A 1 97 ? -5.274 12.966 2.234 1.00 84.94 97 VAL A N 1
ATOM 758 C CA . VAL A 1 97 ? -4.501 13.818 1.331 1.00 84.94 97 VAL A CA 1
ATOM 759 C C . VAL A 1 97 ? -5.060 15.246 1.392 1.00 84.94 97 VAL A C 1
ATOM 761 O O . VAL A 1 97 ? -6.254 15.476 1.229 1.00 84.94 97 VAL A O 1
ATOM 764 N N . GLN A 1 98 ? -4.181 16.225 1.639 1.00 71.06 98 GLN A N 1
ATOM 765 C CA . GLN A 1 98 ? -4.502 17.661 1.770 1.00 71.06 98 GLN A CA 1
ATOM 766 C C . GLN A 1 98 ? -5.374 18.067 2.978 1.00 71.06 98 GLN A C 1
ATOM 768 O O . GLN A 1 98 ? -5.715 19.243 3.082 1.00 71.06 98 GLN A O 1
ATOM 773 N N . GLY A 1 99 ? -5.707 17.152 3.901 1.00 64.00 99 GLY A N 1
ATOM 774 C CA . GLY A 1 99 ? -6.391 17.479 5.167 1.00 64.00 99 GLY A CA 1
ATOM 775 C C . GLY A 1 99 ? -7.777 18.123 5.009 1.00 64.00 99 GLY A C 1
ATOM 776 O O . GLY A 1 99 ? -8.244 18.826 5.903 1.00 64.00 99 GLY A O 1
ATOM 777 N N . ARG A 1 100 ? -8.421 17.941 3.850 1.00 64.81 100 ARG A N 1
ATOM 778 C CA . ARG A 1 100 ? -9.779 18.428 3.587 1.00 64.81 100 ARG A CA 1
ATOM 779 C C . ARG A 1 100 ? -10.766 17.300 3.865 1.00 64.81 100 ARG A C 1
ATOM 781 O O . ARG A 1 100 ? -10.616 16.217 3.302 1.00 64.81 100 ARG A O 1
ATOM 788 N N . LYS A 1 101 ? -11.808 17.568 4.659 1.00 63.38 101 LYS A N 1
ATOM 789 C CA . LYS A 1 101 ? -12.945 16.645 4.816 1.00 63.38 101 LYS A CA 1
ATOM 790 C C . LYS A 1 101 ? -13.535 16.323 3.436 1.00 63.38 101 LYS A C 1
ATOM 792 O O . LYS A 1 101 ? -13.804 17.238 2.662 1.00 63.38 101 LYS A O 1
ATOM 797 N N . GLY A 1 102 ? -13.696 15.036 3.128 1.00 66.38 102 GLY A N 1
ATOM 798 C CA . GLY A 1 102 ? -14.141 14.558 1.809 1.00 66.38 102 GLY A CA 1
ATOM 799 C C . GLY A 1 102 ? -13.042 14.501 0.735 1.00 66.38 102 GLY A C 1
ATOM 800 O O . GLY A 1 102 ? -13.327 14.194 -0.422 1.00 66.38 102 GLY A O 1
ATOM 801 N N . GLY A 1 103 ? -11.788 14.794 1.096 1.00 83.19 103 GLY A N 1
ATOM 802 C CA . GLY A 1 103 ? -10.625 14.607 0.232 1.00 83.19 103 GLY A CA 1
ATOM 803 C C . GLY A 1 103 ? -10.273 13.133 0.011 1.00 83.19 103 GLY A C 1
ATOM 804 O O . GLY A 1 103 ? -10.848 12.226 0.617 1.00 83.19 103 GLY A O 1
ATOM 805 N N . THR A 1 104 ? -9.305 12.891 -0.873 1.00 91.25 104 THR A N 1
ATOM 806 C CA . THR A 1 104 ? -8.779 11.542 -1.104 1.00 91.25 104 THR A CA 1
ATOM 807 C C . THR A 1 104 ? -8.122 11.013 0.169 1.00 91.25 104 THR A C 1
ATOM 809 O O . THR A 1 104 ? -7.268 11.670 0.757 1.00 91.25 104 THR A O 1
ATOM 812 N N . THR A 1 105 ? -8.500 9.812 0.574 1.00 94.69 105 THR A N 1
ATOM 813 C CA . THR A 1 105 ? -7.919 9.057 1.678 1.00 94.69 105 THR A CA 1
ATOM 814 C C . THR A 1 105 ? -7.155 7.875 1.109 1.00 94.69 105 THR A C 1
ATOM 816 O O . THR A 1 105 ? -7.700 7.120 0.307 1.00 94.69 105 THR A O 1
ATOM 819 N N . LEU A 1 106 ? -5.900 7.719 1.517 1.00 96.00 106 LEU A N 1
ATOM 820 C CA . LEU A 1 106 ? -5.110 6.518 1.263 1.00 96.00 106 LEU A CA 1
ATOM 821 C C . LEU A 1 106 ? -5.323 5.538 2.416 1.00 96.00 106 LEU A C 1
ATOM 823 O O . LEU A 1 106 ? -5.344 5.963 3.574 1.00 96.00 106 LEU A O 1
ATOM 827 N N . LEU A 1 107 ? -5.472 4.254 2.101 1.00 97.56 107 LEU A N 1
ATOM 828 C CA . LEU A 1 107 ? -5.791 3.203 3.064 1.00 97.56 107 LEU A CA 1
ATOM 829 C C . LEU A 1 107 ? -4.848 2.013 2.926 1.00 97.56 107 LEU A C 1
ATOM 831 O O . LEU A 1 107 ? -4.588 1.560 1.811 1.00 97.56 107 LEU A O 1
ATOM 835 N N . ILE A 1 108 ? -4.441 1.467 4.071 1.00 98.44 108 ILE A N 1
ATOM 836 C CA . ILE A 1 108 ? -3.944 0.097 4.210 1.00 98.44 108 ILE A CA 1
ATOM 837 C C . ILE A 1 108 ? -4.698 -0.528 5.386 1.00 98.44 108 ILE A C 1
ATOM 839 O O . ILE A 1 108 ? -4.472 -0.156 6.535 1.00 98.44 108 ILE A O 1
ATOM 843 N N . ARG A 1 109 ? -5.614 -1.454 5.107 1.00 98.19 109 ARG A N 1
ATOM 844 C CA . ARG A 1 109 ? -6.394 -2.188 6.107 1.00 98.19 109 ARG A CA 1
ATOM 845 C C . ARG A 1 109 ? -5.998 -3.655 6.080 1.00 98.19 109 ARG A C 1
ATOM 847 O O . ARG A 1 109 ? -6.142 -4.290 5.044 1.00 98.19 109 ARG A O 1
ATOM 854 N N . ARG A 1 110 ? -5.558 -4.204 7.207 1.00 97.88 110 ARG A N 1
ATOM 855 C CA . ARG A 1 110 ? -5.345 -5.636 7.418 1.00 97.88 110 ARG A CA 1
ATOM 856 C C . ARG A 1 110 ? -6.480 -6.194 8.271 1.00 97.88 110 ARG A C 1
ATOM 858 O O . ARG A 1 110 ? -6.745 -5.666 9.342 1.00 97.88 110 ARG A O 1
ATOM 865 N N . TYR A 1 111 ? -7.100 -7.278 7.820 1.00 96.81 111 TYR A N 1
ATOM 866 C CA . TYR A 1 111 ? -8.034 -8.079 8.606 1.00 96.81 111 TYR A CA 1
ATOM 867 C C . TYR A 1 111 ? -7.601 -9.544 8.549 1.00 96.81 111 TYR A C 1
ATOM 869 O O . TYR A 1 111 ? -7.628 -10.165 7.482 1.00 96.81 111 TYR A O 1
ATOM 877 N N . GLY A 1 112 ? -7.113 -10.076 9.671 1.00 94.38 112 GLY A N 1
ATOM 878 C CA . GLY A 1 112 ? -6.413 -11.361 9.687 1.00 94.38 112 GLY A CA 1
ATOM 879 C C . GLY A 1 112 ? -5.202 -11.336 8.747 1.00 94.38 112 GLY A C 1
ATOM 880 O O . GLY A 1 112 ? -4.281 -10.538 8.945 1.00 94.38 112 GLY A O 1
ATOM 881 N N . ASN A 1 113 ? -5.218 -12.188 7.716 1.00 94.56 113 ASN A N 1
ATOM 882 C CA . ASN A 1 113 ? -4.183 -12.257 6.679 1.00 94.56 113 ASN A CA 1
ATOM 883 C C . ASN A 1 113 ? -4.569 -11.594 5.344 1.00 94.56 113 ASN A C 1
ATOM 885 O O . ASN A 1 113 ? -3.804 -11.680 4.382 1.00 94.56 113 ASN A O 1
ATOM 889 N N . CYS A 1 114 ? -5.736 -10.953 5.275 1.00 96.56 114 CYS A N 1
ATOM 890 C CA . CYS A 1 114 ? -6.189 -10.186 4.120 1.00 96.56 114 CYS A CA 1
ATOM 891 C C . CYS A 1 114 ? -5.807 -8.715 4.290 1.00 96.56 114 CYS A C 1
ATOM 893 O O . CYS A 1 114 ? -5.941 -8.152 5.376 1.00 96.56 114 CYS A O 1
ATOM 895 N N . VAL A 1 115 ? -5.379 -8.075 3.208 1.00 97.94 115 VAL A N 1
ATOM 896 C CA . VAL A 1 115 ? -5.044 -6.655 3.152 1.00 97.94 115 VAL A CA 1
ATOM 897 C C . VAL A 1 115 ? -5.854 -5.994 2.048 1.00 97.94 115 VAL A C 1
ATOM 899 O O . VAL A 1 115 ? -5.762 -6.388 0.890 1.00 97.94 115 VAL A O 1
ATOM 902 N N . ILE A 1 116 ? -6.626 -4.973 2.401 1.00 98.12 116 ILE A N 1
ATOM 903 C CA . ILE A 1 116 ? -7.272 -4.056 1.465 1.00 98.12 116 ILE A CA 1
ATOM 904 C C . ILE A 1 116 ? -6.437 -2.783 1.439 1.00 98.12 116 ILE A C 1
ATOM 906 O O . ILE A 1 116 ? -6.224 -2.153 2.476 1.00 98.12 116 ILE A O 1
ATOM 910 N N . ALA A 1 117 ? -5.988 -2.375 0.261 1.00 98.31 117 ALA A N 1
ATOM 911 C CA . ALA A 1 117 ? -5.300 -1.109 0.078 1.00 98.31 117 ALA A CA 1
ATOM 912 C C . ALA A 1 117 ? -5.920 -0.326 -1.072 1.00 98.31 117 ALA A C 1
ATOM 914 O O . ALA A 1 117 ? -6.438 -0.891 -2.036 1.00 98.31 117 ALA A O 1
ATOM 915 N N . GLY A 1 118 ? -5.852 0.997 -0.986 1.00 97.50 118 GLY A N 1
ATOM 916 C CA . GLY A 1 118 ? -6.401 1.821 -2.046 1.00 97.50 118 GLY A CA 1
ATOM 917 C C . GLY A 1 118 ? -6.416 3.302 -1.741 1.00 97.50 118 GLY A C 1
ATOM 918 O O . GLY A 1 118 ? -5.909 3.769 -0.720 1.00 97.50 118 GLY A O 1
ATOM 919 N N . SER A 1 119 ? -7.041 4.034 -2.653 1.00 96.38 119 SER A N 1
ATOM 920 C CA . SER A 1 119 ? -7.335 5.451 -2.497 1.00 96.38 119 SER A CA 1
ATOM 921 C C . SER A 1 119 ? -8.814 5.687 -2.752 1.00 96.38 119 SER A C 1
ATOM 923 O O . SER A 1 119 ? -9.308 5.306 -3.816 1.00 96.38 119 SER A O 1
ATOM 925 N N . TYR A 1 120 ? -9.505 6.334 -1.820 1.00 95.75 120 TYR A N 1
ATOM 926 C CA . TYR A 1 120 ? -10.938 6.592 -1.930 1.00 95.75 120 TYR A CA 1
ATOM 927 C C . TYR A 1 120 ? -11.325 7.996 -1.477 1.00 95.75 120 TYR A C 1
ATOM 929 O O . TYR A 1 120 ? -10.571 8.668 -0.780 1.00 95.75 120 TYR A O 1
ATOM 937 N N . ARG A 1 121 ? -12.527 8.444 -1.833 1.00 94.62 121 ARG A N 1
ATOM 938 C CA . ARG A 1 121 ? -13.201 9.587 -1.204 1.00 94.62 121 ARG A CA 1
ATOM 939 C C . ARG A 1 121 ? -14.332 9.080 -0.326 1.00 94.62 121 ARG A C 1
ATOM 941 O O . ARG A 1 121 ? -15.092 8.212 -0.743 1.00 94.62 121 ARG A O 1
ATOM 948 N N . ASN A 1 122 ? -14.434 9.603 0.891 1.00 92.81 122 ASN A N 1
ATOM 949 C CA . ASN A 1 122 ? -15.535 9.261 1.785 1.00 92.81 122 ASN A CA 1
ATOM 950 C C . ASN A 1 122 ? -16.738 10.165 1.488 1.00 92.81 122 ASN A C 1
ATOM 952 O O . ASN A 1 122 ? -16.664 11.371 1.725 1.00 92.81 122 ASN A O 1
ATOM 956 N N . LEU A 1 123 ? -17.828 9.585 0.985 1.00 91.56 123 LEU A N 1
ATOM 957 C CA . LEU A 1 123 ? -19.084 10.286 0.700 1.00 91.56 123 LEU A CA 1
ATOM 958 C C . LEU A 1 123 ? -20.107 10.156 1.845 1.00 91.56 123 LEU A C 1
ATOM 960 O O . LEU A 1 123 ? -21.252 10.578 1.710 1.00 91.56 123 LEU A O 1
ATOM 964 N N . GLY A 1 124 ? -19.722 9.554 2.974 1.00 90.56 124 GLY A N 1
ATOM 965 C CA . GLY A 1 124 ? -20.575 9.304 4.139 1.00 90.56 124 GLY A CA 1
ATOM 966 C C . GLY A 1 124 ? -21.434 8.045 4.006 1.00 90.56 124 GLY A C 1
ATOM 967 O O . GLY A 1 124 ? -21.498 7.260 4.944 1.00 90.56 124 GLY A O 1
ATOM 968 N N . PHE A 1 125 ? -22.041 7.824 2.839 1.00 92.12 125 PHE A N 1
ATOM 969 C CA . PHE A 1 125 ? -22.824 6.618 2.524 1.00 92.12 125 PHE A CA 1
ATOM 970 C C . PHE A 1 125 ? -22.047 5.590 1.685 1.00 92.12 125 PHE A C 1
ATOM 972 O O . PHE A 1 125 ? -22.495 4.458 1.514 1.00 92.12 125 PHE A O 1
ATOM 979 N N . SER A 1 126 ? -20.891 5.971 1.138 1.00 95.06 126 SER A N 1
ATOM 980 C CA . SER A 1 126 ? -20.010 5.079 0.387 1.00 95.06 126 SER A CA 1
ATOM 981 C C . SER A 1 126 ? -18.566 5.578 0.396 1.00 95.06 126 SER A C 1
ATOM 983 O O . SER A 1 126 ? -18.288 6.774 0.538 1.00 95.06 126 SER A O 1
ATOM 985 N N . LEU A 1 127 ? -17.633 4.643 0.241 1.00 96.06 127 LEU A N 1
ATOM 986 C CA . LEU A 1 127 ? -16.239 4.920 -0.070 1.00 96.06 127 LEU A CA 1
ATOM 987 C C . LEU A 1 127 ? -16.072 4.798 -1.582 1.00 96.06 127 LEU A C 1
ATOM 989 O O . LEU A 1 127 ? -16.168 3.697 -2.115 1.00 96.06 127 LEU A O 1
ATOM 993 N N . GLN A 1 128 ? -15.848 5.915 -2.270 1.00 96.12 128 GLN A N 1
ATOM 994 C CA . GLN A 1 128 ? -15.647 5.934 -3.717 1.00 96.12 128 GLN A CA 1
ATOM 995 C C . GLN A 1 128 ? -14.164 5.746 -4.038 1.00 96.12 128 GLN A C 1
ATOM 997 O O . GLN A 1 128 ? -13.360 6.659 -3.839 1.00 96.12 128 GLN A O 1
ATOM 1002 N N . TRP A 1 129 ? -13.801 4.567 -4.523 1.00 96.94 129 TRP A N 1
ATOM 1003 C CA . TRP A 1 129 ? -12.438 4.150 -4.819 1.00 96.94 129 TRP A CA 1
ATOM 1004 C C . TRP A 1 129 ? -11.980 4.617 -6.195 1.00 96.94 129 TRP A C 1
ATOM 1006 O O . TRP A 1 129 ? -12.646 4.394 -7.201 1.00 96.94 129 TRP A O 1
ATOM 1016 N N . SER A 1 130 ? -10.788 5.207 -6.240 1.00 94.81 130 SER A N 1
ATOM 1017 C CA . SER A 1 130 ? -10.036 5.430 -7.484 1.00 94.81 130 SER A CA 1
ATOM 1018 C C . SER A 1 130 ? -9.031 4.310 -7.759 1.00 94.81 130 SER A C 1
ATOM 1020 O O . SER A 1 130 ? -8.681 4.067 -8.906 1.00 94.81 130 SER A O 1
ATOM 1022 N N . LEU A 1 131 ? -8.562 3.640 -6.703 1.00 95.44 131 LEU A N 1
ATOM 1023 C CA . LEU A 1 131 ? -7.705 2.457 -6.750 1.00 95.44 131 LEU A CA 1
ATOM 1024 C C . LEU A 1 131 ? -8.135 1.538 -5.610 1.00 95.44 131 LEU A C 1
ATOM 1026 O O . LEU A 1 131 ? -8.278 2.018 -4.483 1.00 95.44 131 LEU A O 1
ATOM 1030 N N . TYR A 1 132 ? -8.318 0.251 -5.891 1.00 97.44 132 TYR A N 1
ATOM 1031 C CA . TYR A 1 132 ? -8.714 -0.755 -4.906 1.00 97.44 132 TYR A CA 1
ATOM 1032 C C . TYR A 1 132 ? -8.008 -2.074 -5.206 1.00 97.44 132 TYR A C 1
ATOM 1034 O O . TYR A 1 132 ? -8.126 -2.617 -6.306 1.00 97.44 132 TYR A O 1
ATOM 1042 N N . VAL A 1 133 ? -7.269 -2.579 -4.225 1.00 97.75 133 VAL A N 1
ATOM 1043 C CA . VAL A 1 133 ? -6.503 -3.822 -4.313 1.00 97.75 133 VAL A CA 1
ATOM 1044 C C . VAL A 1 133 ? -6.762 -4.641 -3.058 1.00 97.75 133 VAL A C 1
ATOM 1046 O O . VAL A 1 133 ? -6.759 -4.107 -1.947 1.00 97.75 133 VAL A O 1
ATOM 1049 N N . ARG A 1 134 ? -6.955 -5.947 -3.241 1.00 97.62 134 ARG A N 1
ATOM 1050 C CA . ARG A 1 134 ? -6.933 -6.938 -2.170 1.00 97.62 134 ARG A CA 1
ATOM 1051 C C . ARG A 1 134 ? -5.733 -7.850 -2.343 1.00 97.62 134 ARG A C 1
ATOM 1053 O O . ARG A 1 134 ? -5.498 -8.401 -3.419 1.00 97.62 134 ARG A O 1
ATOM 1060 N N . SER A 1 135 ? -5.015 -8.043 -1.255 1.00 97.25 135 SER A N 1
ATOM 1061 C CA . SER A 1 135 ? -3.890 -8.958 -1.159 1.00 97.25 135 SER A CA 1
ATOM 1062 C C . SER A 1 135 ? -4.067 -9.873 0.044 1.00 97.25 135 SER A C 1
ATOM 1064 O O . SER A 1 135 ? -4.800 -9.565 0.980 1.00 97.25 135 SER A O 1
ATOM 1066 N N . LYS A 1 136 ? -3.364 -10.997 0.038 1.00 96.56 136 LYS A N 1
ATOM 1067 C CA . LYS A 1 136 ? -3.227 -11.902 1.176 1.00 96.56 136 LYS A CA 1
ATOM 1068 C C . LYS A 1 136 ? -1.759 -12.127 1.462 1.00 96.56 136 LYS A C 1
ATOM 1070 O O . LYS A 1 136 ? -0.938 -12.024 0.555 1.00 96.56 136 LYS A O 1
ATOM 1075 N N . PHE A 1 137 ? -1.433 -12.497 2.690 1.00 94.19 137 PHE A N 1
ATOM 1076 C CA . PHE A 1 137 ? -0.120 -13.049 2.996 1.00 94.19 137 PHE A CA 1
ATOM 1077 C C . PHE A 1 137 ? -0.221 -14.432 3.638 1.00 94.19 137 PHE A C 1
ATOM 1079 O O . PHE A 1 137 ? -1.224 -14.786 4.266 1.00 94.19 137 PHE A O 1
ATOM 1086 N N . ASN A 1 138 ? 0.809 -15.246 3.416 1.00 93.00 138 ASN A N 1
ATOM 1087 C CA . ASN A 1 138 ? 0.914 -16.590 3.979 1.00 93.00 138 ASN A CA 1
ATOM 1088 C C . ASN A 1 138 ? 1.692 -16.585 5.310 1.00 93.00 138 ASN A C 1
ATOM 1090 O O . ASN A 1 138 ? 2.187 -15.553 5.760 1.00 93.00 138 ASN A O 1
ATOM 1094 N N . ALA A 1 139 ? 1.839 -17.760 5.927 1.00 89.94 139 ALA A N 1
ATOM 1095 C CA . ALA A 1 139 ? 2.588 -17.924 7.176 1.00 89.94 139 ALA A CA 1
ATOM 1096 C C . ALA A 1 139 ? 4.088 -17.572 7.063 1.00 89.94 139 ALA A C 1
ATOM 1098 O O . ALA A 1 139 ? 4.733 -17.327 8.076 1.00 89.94 139 ALA A O 1
ATOM 1099 N N . LEU A 1 140 ? 4.638 -17.525 5.844 1.00 89.88 140 LEU A N 1
ATOM 1100 C CA . LEU A 1 140 ? 6.012 -17.089 5.572 1.00 89.88 140 LEU A CA 1
ATOM 1101 C C . LEU A 1 140 ? 6.116 -15.564 5.384 1.00 89.88 140 LEU A C 1
ATOM 1103 O O . LEU A 1 140 ? 7.186 -15.062 5.048 1.00 89.88 140 LEU A O 1
ATOM 1107 N N . GLY A 1 141 ? 5.010 -14.826 5.532 1.00 90.31 141 GLY A N 1
ATOM 1108 C CA . GLY A 1 141 ? 4.956 -13.383 5.300 1.00 90.31 141 GLY A CA 1
ATOM 1109 C C . GLY A 1 141 ? 5.063 -12.987 3.824 1.00 90.31 141 GLY A C 1
ATOM 1110 O O . GLY A 1 141 ? 5.332 -11.826 3.527 1.00 90.31 141 GLY A O 1
ATOM 1111 N N . GLN A 1 142 ? 4.870 -13.928 2.893 1.00 93.81 142 GLN A N 1
ATOM 1112 C CA . GLN A 1 142 ? 4.856 -13.649 1.457 1.00 93.81 142 GLN A CA 1
ATOM 1113 C C . GLN A 1 142 ? 3.470 -13.170 1.037 1.00 93.81 142 GLN A C 1
ATOM 1115 O O . GLN A 1 142 ? 2.474 -13.807 1.375 1.00 93.81 142 GLN A O 1
ATOM 1120 N N . TRP A 1 143 ? 3.421 -12.072 0.292 1.00 96.12 143 TRP A N 1
ATOM 1121 C CA . TRP A 1 143 ? 2.209 -11.437 -0.204 1.00 96.12 143 TRP A CA 1
ATOM 1122 C C . TRP A 1 143 ? 1.815 -11.928 -1.596 1.00 96.12 143 TRP A C 1
ATOM 1124 O O . TRP A 1 143 ? 2.659 -12.242 -2.436 1.00 96.12 143 TRP A O 1
ATOM 1134 N N . TYR A 1 144 ? 0.509 -11.954 -1.833 1.00 94.69 144 TYR A N 1
ATOM 1135 C CA . TYR A 1 144 ? -0.124 -12.369 -3.075 1.00 94.69 1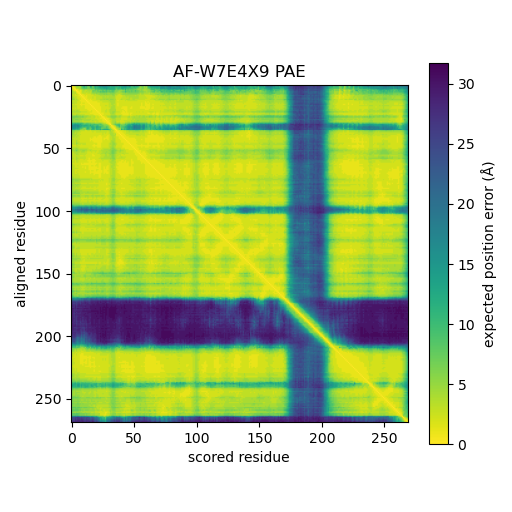44 TYR A CA 1
ATOM 1136 C C . TYR A 1 144 ? -1.307 -11.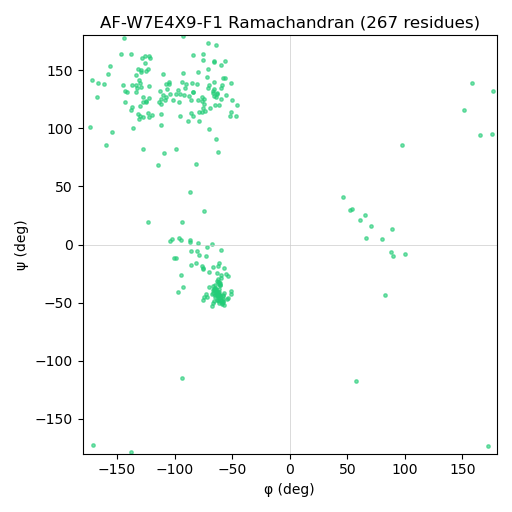453 -3.347 1.00 94.69 144 TYR A C 1
ATOM 1138 O O . TYR A 1 144 ? -2.134 -11.218 -2.467 1.00 94.69 144 TYR A O 1
ATOM 1146 N N . GLU A 1 145 ? -1.407 -10.940 -4.559 1.00 94.94 145 GLU A N 1
ATOM 1147 C CA . GLU A 1 145 ? -2.564 -10.192 -5.015 1.00 94.94 145 GLU A CA 1
ATOM 1148 C C . GLU A 1 145 ? -3.728 -11.145 -5.296 1.00 94.94 145 GLU A C 1
ATOM 1150 O O . GLU A 1 145 ? -3.612 -12.062 -6.102 1.00 94.94 145 GLU A O 1
ATOM 1155 N N . GLU A 1 146 ? -4.847 -10.931 -4.605 1.00 94.12 146 GLU A N 1
ATOM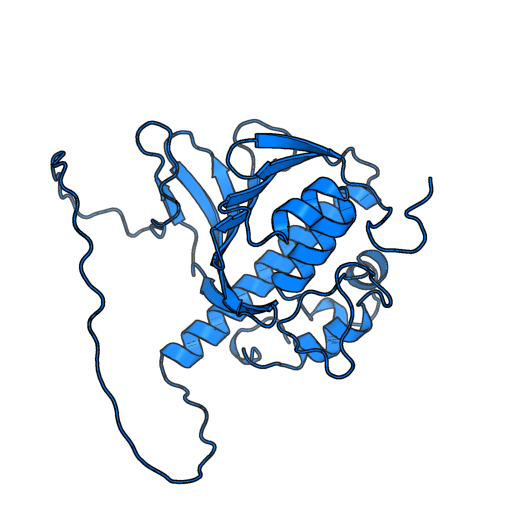 1156 C CA . GLU A 1 146 ? -6.079 -11.701 -4.795 1.00 94.12 146 GLU A CA 1
ATOM 1157 C C . GLU A 1 146 ? -7.001 -11.016 -5.803 1.00 94.12 146 GLU A C 1
ATOM 1159 O O . GLU A 1 146 ? -7.688 -11.676 -6.574 1.00 94.12 146 GLU A O 1
ATOM 1164 N N . PHE A 1 147 ? -7.040 -9.685 -5.785 1.00 94.50 147 PHE A N 1
ATOM 1165 C CA . PHE A 1 147 ? -7.915 -8.909 -6.649 1.00 94.50 147 PHE A CA 1
ATOM 1166 C C . PHE A 1 147 ? -7.386 -7.488 -6.815 1.00 94.50 147 PHE A C 1
ATOM 1168 O O . PHE A 1 147 ? -6.868 -6.895 -5.869 1.00 94.50 147 PHE A O 1
ATOM 1175 N N . ALA A 1 148 ? -7.600 -6.902 -7.987 1.00 95.50 148 ALA A N 1
ATOM 1176 C CA . ALA A 1 148 ? -7.530 -5.462 -8.160 1.00 95.50 148 ALA A CA 1
ATOM 1177 C C . ALA A 1 148 ? -8.695 -4.994 -9.022 1.00 95.50 148 ALA A C 1
ATOM 1179 O O . ALA A 1 148 ? -9.012 -5.615 -10.036 1.00 95.50 148 ALA A O 1
ATOM 1180 N N . ALA A 1 149 ? -9.309 -3.884 -8.627 1.00 93.81 149 ALA A N 1
ATOM 1181 C CA . ALA A 1 149 ? -10.398 -3.307 -9.388 1.00 93.81 149 ALA A CA 1
ATOM 1182 C C . ALA A 1 149 ? -9.878 -2.781 -10.739 1.00 93.81 149 ALA A C 1
ATOM 1184 O O . ALA A 1 149 ? -8.893 -2.034 -10.762 1.00 93.81 149 ALA A O 1
ATOM 1185 N N . PRO A 1 150 ? -10.520 -3.136 -11.868 1.00 87.94 150 PRO A N 1
ATOM 1186 C CA . PRO A 1 150 ? -10.092 -2.667 -13.181 1.00 87.94 150 PRO A CA 1
ATOM 1187 C C . PRO A 1 150 ? -10.475 -1.211 -13.467 1.00 87.94 150 PRO A C 1
ATOM 1189 O O . PRO A 1 150 ? -9.895 -0.582 -14.350 1.00 87.94 150 PRO A O 1
ATOM 1192 N N . ALA A 1 151 ? -11.434 -0.681 -12.712 1.00 90.44 151 ALA A N 1
ATOM 1193 C CA . ALA A 1 151 ? -11.934 0.678 -12.804 1.00 90.44 151 ALA A CA 1
ATOM 1194 C C . ALA A 1 151 ? -12.272 1.213 -11.403 1.00 90.44 151 ALA A C 1
ATOM 1196 O O . ALA A 1 151 ? -12.161 0.500 -10.401 1.00 90.44 151 ALA A O 1
ATOM 1197 N N . CYS A 1 152 ? -12.698 2.475 -11.346 1.00 94.25 152 CYS A N 1
ATOM 1198 C CA . CYS A 1 152 ? -13.290 3.050 -10.145 1.00 94.25 152 CYS A CA 1
ATOM 1199 C C . CYS A 1 152 ? -14.497 2.223 -9.677 1.00 94.25 152 CYS A C 1
ATOM 1201 O O . CYS A 1 152 ? -15.116 1.493 -10.453 1.00 94.25 152 CYS A O 1
ATOM 1203 N N . GLY A 1 153 ? -14.831 2.344 -8.401 1.00 95.75 153 GLY A N 1
ATOM 1204 C CA . GLY A 1 153 ? -15.992 1.679 -7.826 1.00 95.75 153 GLY A CA 1
ATOM 1205 C C . GLY A 1 153 ? -16.262 2.154 -6.413 1.00 95.75 153 GLY A C 1
ATOM 1206 O O . GLY A 1 153 ? -15.620 3.083 -5.920 1.00 95.75 153 GLY A O 1
ATOM 1207 N N . ALA A 1 154 ? -17.194 1.504 -5.732 1.00 96.62 154 ALA A N 1
ATOM 1208 C CA . ALA A 1 154 ? -17.630 1.906 -4.410 1.00 96.62 154 ALA A CA 1
ATOM 1209 C C . ALA A 1 154 ? -17.713 0.736 -3.430 1.00 96.62 154 ALA A C 1
ATOM 1211 O O . ALA A 1 154 ? -18.095 -0.377 -3.784 1.00 96.62 154 ALA A O 1
ATOM 1212 N N . THR A 1 155 ? -17.412 1.027 -2.168 1.00 97.19 155 THR A N 1
ATOM 1213 C CA . THR A 1 155 ? -17.798 0.188 -1.030 1.00 97.19 155 THR A CA 1
ATOM 1214 C C . THR A 1 155 ? -18.904 0.904 -0.259 1.00 97.19 155 THR A C 1
ATOM 1216 O O . THR A 1 155 ? -18.699 2.057 0.135 1.00 97.19 155 THR A O 1
ATOM 1219 N N . PRO A 1 156 ? -20.076 0.288 -0.039 1.00 96.88 156 PRO A N 1
ATOM 1220 C CA . PRO A 1 156 ? -21.168 0.942 0.667 1.00 96.88 156 PRO A CA 1
ATOM 1221 C C . PRO A 1 156 ? -20.872 1.096 2.165 1.00 96.88 156 PRO A C 1
ATOM 1223 O O . PRO A 1 156 ? -20.165 0.287 2.771 1.00 96.88 156 PRO A O 1
ATOM 1226 N N . VAL A 1 157 ? -21.455 2.136 2.760 1.00 96.12 157 VAL A N 1
ATOM 1227 C CA . VAL A 1 157 ? -21.501 2.352 4.208 1.00 96.12 157 VAL A CA 1
ATOM 1228 C C . VAL A 1 157 ? -22.945 2.185 4.663 1.00 96.12 157 VAL A C 1
ATOM 1230 O O . VAL A 1 157 ? -23.814 2.986 4.318 1.00 96.12 157 VAL A O 1
ATOM 1233 N N . VAL A 1 158 ? -23.215 1.136 5.434 1.00 95.62 158 VAL A N 1
ATOM 1234 C CA . VAL A 1 158 ? -24.561 0.771 5.884 1.00 95.62 158 VAL A CA 1
ATOM 1235 C C . VAL A 1 158 ? -24.638 0.985 7.387 1.00 95.62 158 VAL A C 1
ATOM 1237 O O . VAL A 1 158 ? -23.861 0.417 8.142 1.00 95.62 158 VAL A O 1
ATOM 1240 N N . ARG A 1 159 ? -25.566 1.841 7.839 1.00 93.25 159 ARG A N 1
ATOM 1241 C CA . ARG A 1 159 ? -25.738 2.187 9.268 1.00 93.25 159 ARG A CA 1
ATOM 1242 C C . ARG A 1 159 ? -24.446 2.680 9.951 1.00 93.25 159 ARG A C 1
ATOM 1244 O O . ARG A 1 159 ? -24.281 2.515 11.151 1.00 93.25 159 ARG A O 1
ATOM 1251 N N . GLY A 1 160 ? -23.561 3.324 9.188 1.00 89.94 160 GLY A N 1
ATOM 1252 C CA . GLY A 1 160 ? -22.277 3.837 9.675 1.00 89.94 160 GLY A CA 1
ATOM 1253 C C . GLY A 1 160 ? -21.119 2.837 9.606 1.00 89.94 160 GLY A C 1
ATOM 1254 O O . GLY A 1 160 ? -19.979 3.238 9.823 1.00 89.94 160 GLY A O 1
ATOM 1255 N N . GLU A 1 161 ? -21.378 1.579 9.244 1.00 93.50 161 GLU A N 1
ATOM 1256 C CA . GLU A 1 161 ? -20.355 0.547 9.083 1.00 93.50 161 GLU A CA 1
ATOM 1257 C C . GLU A 1 161 ? -19.949 0.412 7.616 1.00 93.50 161 GLU A C 1
ATOM 1259 O O . GLU A 1 161 ? -20.789 0.373 6.713 1.00 93.50 161 GLU A O 1
ATOM 1264 N N . VAL A 1 162 ? -18.643 0.365 7.362 1.00 95.19 162 VAL A N 1
ATOM 1265 C CA . VAL A 1 162 ? -18.111 0.151 6.014 1.00 95.19 162 VAL A CA 1
ATOM 1266 C C . VAL A 1 162 ? -18.192 -1.336 5.690 1.00 95.19 162 VAL A C 1
ATOM 1268 O O . VAL A 1 162 ? -17.605 -2.160 6.388 1.00 95.19 162 VAL A O 1
ATOM 1271 N N . MET A 1 163 ? -18.854 -1.680 4.589 1.00 96.00 163 MET A N 1
ATOM 1272 C CA . MET A 1 163 ? -18.990 -3.067 4.146 1.00 96.00 163 MET A CA 1
ATOM 1273 C C . MET A 1 163 ? -17.737 -3.520 3.387 1.00 96.00 163 MET A C 1
ATOM 1275 O O . MET A 1 163 ? -17.780 -3.698 2.176 1.00 96.00 163 MET A O 1
ATOM 1279 N N . TRP A 1 164 ? -16.603 -3.670 4.076 1.00 93.56 164 TRP A N 1
ATOM 1280 C CA . TRP A 1 164 ? -15.280 -3.907 3.465 1.00 93.56 164 TRP A CA 1
ATOM 1281 C C . TRP A 1 164 ? -15.200 -5.093 2.492 1.00 93.56 164 TRP A C 1
ATOM 1283 O O . TRP A 1 164 ? -14.380 -5.069 1.571 1.00 93.56 164 TRP A O 1
ATOM 1293 N N . ASP A 1 165 ? -16.057 -6.096 2.673 1.00 91.25 165 ASP A N 1
ATOM 1294 C CA . ASP A 1 165 ? -16.137 -7.279 1.810 1.00 91.25 165 ASP A CA 1
ATOM 1295 C C . ASP A 1 165 ? -16.889 -7.021 0.491 1.00 91.25 165 ASP A C 1
ATOM 1297 O O . ASP A 1 165 ? -16.871 -7.857 -0.413 1.00 91.25 165 ASP A O 1
ATOM 1301 N N . VAL A 1 166 ? -17.521 -5.851 0.355 1.00 93.88 166 VAL A N 1
ATOM 1302 C CA . VAL A 1 166 ? -18.317 -5.442 -0.804 1.00 93.88 166 VAL A CA 1
ATOM 1303 C C . VAL A 1 166 ? -17.577 -4.372 -1.608 1.00 93.88 166 VAL A C 1
ATOM 1305 O O . VAL A 1 166 ? -17.193 -3.314 -1.100 1.00 93.88 166 VAL A O 1
ATOM 1308 N N . PHE A 1 167 ? -17.426 -4.636 -2.902 1.00 94.62 167 PHE A N 1
ATOM 1309 C CA . PHE A 1 167 ? -16.944 -3.683 -3.894 1.00 94.62 167 PHE A CA 1
ATOM 1310 C C . PHE A 1 167 ? -17.854 -3.743 -5.121 1.00 94.62 167 PHE A C 1
ATOM 1312 O O . PHE A 1 167 ? -18.125 -4.830 -5.628 1.00 94.62 167 PHE A O 1
ATOM 1319 N N . THR A 1 168 ? -18.297 -2.585 -5.600 1.00 93.88 168 THR A N 1
ATOM 1320 C CA . THR A 1 168 ? -19.163 -2.453 -6.776 1.00 93.88 168 THR A CA 1
ATOM 1321 C C . THR A 1 168 ? -18.475 -1.546 -7.798 1.00 93.88 168 THR A C 1
ATOM 1323 O O . THR A 1 168 ? -18.289 -0.365 -7.496 1.00 93.88 168 THR A O 1
ATOM 1326 N N . PRO A 1 169 ? -18.064 -2.055 -8.972 1.00 92.25 169 PRO A N 1
ATOM 1327 C CA . PRO A 1 169 ? -17.507 -1.239 -10.048 1.00 92.25 169 PRO A CA 1
ATOM 1328 C C . PRO A 1 169 ? -18.455 -0.113 -10.489 1.00 92.25 169 PRO A C 1
ATOM 1330 O O . PRO A 1 169 ? -19.675 -0.289 -10.559 1.00 92.25 169 PRO A O 1
ATOM 1333 N N . ASP A 1 170 ? -17.896 1.048 -10.829 1.00 85.50 170 ASP A N 1
ATOM 1334 C CA . ASP A 1 170 ? -18.658 2.147 -11.419 1.00 85.50 170 ASP A CA 1
ATOM 1335 C C . ASP A 1 170 ? -19.222 1.701 -12.782 1.00 85.50 170 ASP A C 1
ATOM 1337 O O . ASP A 1 170 ? -18.495 1.187 -13.632 1.00 85.50 170 ASP A O 1
ATOM 1341 N N . GLY A 1 171 ? -20.522 1.917 -13.004 1.00 67.12 171 GLY A N 1
ATOM 1342 C CA . GLY A 1 171 ? -21.214 1.539 -14.245 1.00 67.12 171 GLY A CA 1
ATOM 1343 C C . GLY A 1 171 ? -22.023 0.239 -14.179 1.00 67.12 171 GLY A C 1
ATOM 1344 O O . GLY A 1 171 ? -22.809 -0.007 -15.088 1.00 67.12 171 GLY A O 1
ATOM 1345 N N . GLU A 1 172 ? -21.925 -0.541 -13.097 1.00 61.53 172 GLU A N 1
ATOM 1346 C CA . GLU A 1 172 ? -22.781 -1.725 -12.873 1.00 61.53 172 GLU A CA 1
ATOM 1347 C C . GLU A 1 172 ? -24.119 -1.398 -12.172 1.00 61.53 172 GLU A C 1
ATOM 1349 O O . GLU A 1 172 ? -24.935 -2.282 -11.924 1.00 61.53 172 GLU A O 1
ATOM 1354 N N . MET A 1 173 ? -24.406 -0.116 -11.909 1.00 44.19 173 MET A N 1
ATOM 1355 C CA . MET A 1 173 ? -25.685 0.339 -11.347 1.00 44.19 173 MET A CA 1
ATOM 1356 C C . MET A 1 173 ? -26.629 0.880 -12.429 1.00 44.19 173 MET A C 1
ATOM 1358 O O . MET A 1 173 ? -26.767 2.089 -12.607 1.00 44.19 173 MET A O 1
ATOM 1362 N N . SER A 1 174 ? -27.325 -0.033 -13.107 1.00 41.25 174 SER A N 1
ATOM 1363 C CA . SER A 1 174 ? -28.714 0.170 -13.547 1.00 41.25 174 SER A CA 1
ATOM 1364 C C . SER A 1 174 ? -29.370 -1.182 -13.820 1.00 41.25 174 SER A C 1
ATOM 1366 O O . S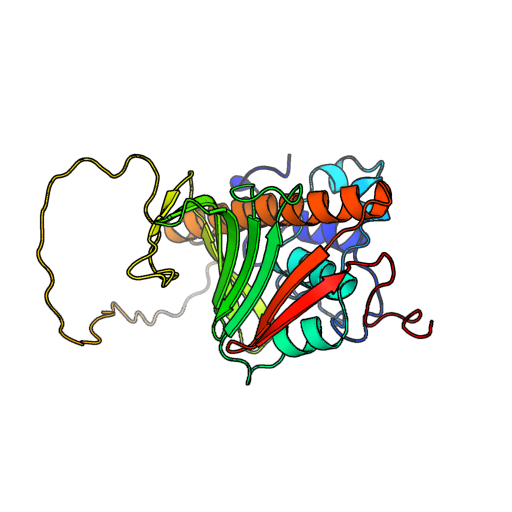ER A 1 174 ? -29.390 -1.678 -14.946 1.00 41.25 174 SER A O 1
ATOM 1368 N N . GLY A 1 175 ? -29.906 -1.769 -12.760 1.00 36.75 175 GLY A N 1
ATOM 1369 C CA . GLY A 1 175 ? -30.868 -2.857 -12.801 1.00 36.75 175 GLY A CA 1
ATOM 1370 C C . GLY A 1 175 ? -31.658 -2.772 -11.508 1.00 36.75 175 GLY A C 1
ATOM 1371 O O . GLY A 1 175 ? -31.156 -3.173 -10.463 1.00 36.75 175 GLY A O 1
ATOM 1372 N N . ASP A 1 176 ? -32.830 -2.146 -11.562 1.00 40.94 176 ASP A N 1
ATOM 1373 C CA . ASP A 1 176 ? -33.765 -2.072 -10.444 1.00 40.94 176 ASP A CA 1
ATOM 1374 C C . ASP A 1 176 ? -34.043 -3.476 -9.892 1.00 40.94 176 ASP A C 1
ATOM 1376 O O . ASP A 1 176 ? -34.757 -4.253 -10.516 1.00 40.94 176 ASP A O 1
ATOM 1380 N N . GLU A 1 177 ? -33.562 -3.771 -8.688 1.00 36.00 177 GLU A N 1
ATOM 1381 C CA . GLU A 1 177 ? -34.285 -4.640 -7.765 1.00 36.00 177 GLU A CA 1
ATOM 1382 C C . GLU A 1 177 ? -34.225 -4.024 -6.366 1.00 36.00 177 GLU A C 1
ATOM 1384 O O . GLU A 1 177 ? -33.251 -4.143 -5.621 1.00 36.00 177 GLU A O 1
ATOM 1389 N N . GLN A 1 178 ? -35.323 -3.362 -5.996 1.00 41.03 178 GLN A N 1
ATOM 1390 C CA . GLN A 1 178 ? -35.737 -3.273 -4.604 1.00 41.03 178 GLN A CA 1
ATOM 1391 C C . GLN A 1 178 ? -35.756 -4.691 -4.025 1.00 41.03 178 GLN A C 1
ATOM 1393 O O . GLN A 1 178 ? -36.597 -5.504 -4.406 1.00 41.03 178 GLN A O 1
ATOM 1398 N N . ARG A 1 179 ? -34.873 -4.985 -3.069 1.00 34.94 179 ARG A N 1
ATOM 1399 C CA . ARG A 1 179 ? -35.116 -6.062 -2.111 1.00 34.94 179 ARG A CA 1
ATOM 1400 C C . ARG A 1 179 ? -34.945 -5.559 -0.693 1.00 34.94 179 ARG A C 1
ATOM 1402 O O . ARG A 1 179 ? -33.938 -4.974 -0.307 1.00 34.94 179 ARG A O 1
ATOM 1409 N N . GLU A 1 180 ? -36.040 -5.749 0.018 1.00 29.48 180 GLU A N 1
ATOM 1410 C CA . GLU A 1 180 ? -36.339 -5.353 1.375 1.00 29.48 180 GLU A CA 1
ATOM 1411 C C . GLU A 1 180 ? -35.355 -5.956 2.384 1.00 29.48 180 GLU A C 1
ATOM 1413 O O . GLU A 1 180 ? -34.778 -7.026 2.181 1.00 29.48 180 GLU A O 1
ATOM 1418 N N . CYS A 1 181 ? -35.209 -5.267 3.516 1.00 28.22 181 CYS A N 1
ATOM 1419 C CA . CYS A 1 181 ? -34.568 -5.775 4.720 1.00 28.22 181 CYS A CA 1
ATOM 1420 C C . CYS A 1 181 ? -35.059 -7.191 5.060 1.00 28.22 181 CYS A C 1
ATOM 1422 O O . CYS A 1 181 ? -36.231 -7.379 5.372 1.00 28.22 181 CYS A O 1
ATOM 1424 N N . SER A 1 182 ? -34.151 -8.163 5.097 1.00 26.94 182 SER A N 1
ATOM 1425 C CA . SER A 1 182 ? -34.363 -9.441 5.777 1.00 26.94 182 SER A CA 1
ATOM 1426 C C . SER A 1 182 ? -33.091 -9.799 6.528 1.00 26.94 182 SER A C 1
ATOM 1428 O O . SER A 1 182 ? -32.023 -9.959 5.944 1.00 26.94 182 SER A O 1
ATOM 1430 N N . VAL A 1 183 ? -33.216 -9.844 7.848 1.00 34.56 183 VAL A N 1
ATOM 1431 C CA . VAL A 1 183 ? -32.199 -10.329 8.772 1.00 34.56 183 VAL A CA 1
ATOM 1432 C C . VAL A 1 183 ? -32.275 -11.850 8.728 1.00 34.56 183 VAL A C 1
ATOM 1434 O O . VAL A 1 183 ? -33.294 -12.387 9.142 1.00 34.56 183 VAL A O 1
ATOM 1437 N N . ASP A 1 184 ? -31.240 -12.532 8.238 1.00 27.52 184 ASP A N 1
ATOM 1438 C CA . ASP A 1 184 ? -30.898 -13.853 8.766 1.00 27.52 184 ASP A CA 1
ATOM 1439 C C . ASP A 1 184 ? -29.463 -14.271 8.433 1.00 27.52 184 ASP A C 1
ATOM 1441 O O . ASP A 1 184 ? -28.940 -14.056 7.338 1.00 27.52 184 ASP A O 1
ATOM 1445 N N . ALA A 1 185 ? -28.823 -14.851 9.442 1.00 34.44 185 ALA A N 1
ATOM 1446 C CA . ALA A 1 185 ? -27.467 -15.365 9.419 1.00 34.44 185 ALA A CA 1
ATOM 1447 C C . ALA A 1 185 ? -27.370 -16.656 8.590 1.00 34.44 185 ALA A C 1
ATOM 1449 O O . ALA A 1 185 ? -28.240 -17.521 8.661 1.00 34.44 185 ALA A O 1
ATOM 1450 N N . GLY A 1 186 ? -26.261 -16.849 7.869 1.00 26.80 186 GLY A N 1
ATOM 1451 C CA . GLY A 1 186 ? -26.001 -18.132 7.218 1.00 26.80 186 GLY A CA 1
ATOM 1452 C C . GLY A 1 186 ? -24.754 -18.171 6.345 1.00 26.80 186 GLY A C 1
ATOM 1453 O O . GLY A 1 186 ? -24.805 -17.878 5.158 1.00 26.80 186 GLY A O 1
ATOM 1454 N N . LEU A 1 187 ? -23.644 -18.633 6.924 1.00 43.31 187 LEU A N 1
ATOM 1455 C CA . LEU A 1 187 ? -22.524 -19.247 6.205 1.00 43.31 187 LEU A CA 1
ATOM 1456 C C . LEU A 1 187 ? -23.036 -20.289 5.188 1.00 43.31 187 LEU A C 1
ATOM 1458 O O . LEU A 1 187 ? -23.499 -21.350 5.606 1.00 43.31 187 LEU A O 1
ATOM 1462 N N . ARG A 1 188 ? -22.927 -20.017 3.878 1.00 32.28 188 ARG A N 1
ATOM 1463 C CA . AR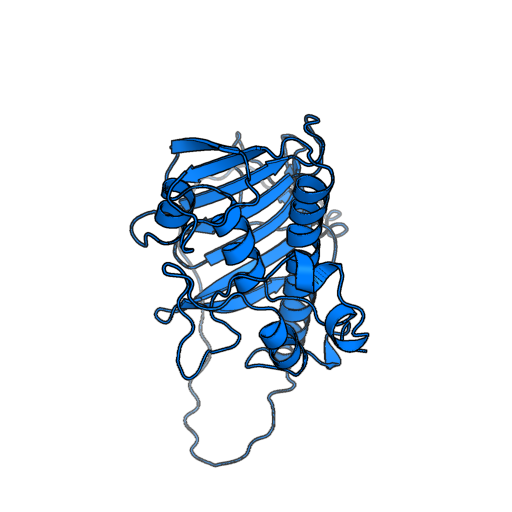G A 1 188 ? -22.845 -20.990 2.757 1.00 32.28 188 ARG A CA 1
ATOM 1464 C C . ARG A 1 188 ? -22.826 -20.220 1.420 1.00 32.28 188 ARG A C 1
ATOM 1466 O O . ARG A 1 188 ? -23.666 -19.365 1.215 1.00 32.28 188 ARG A O 1
ATOM 1473 N N . GLY A 1 189 ? -21.949 -20.481 0.454 1.00 28.89 189 GLY A N 1
ATOM 1474 C CA . GLY A 1 189 ? -21.041 -21.608 0.330 1.00 28.89 189 GLY A CA 1
ATOM 1475 C C . GLY A 1 189 ? -19.969 -21.405 -0.741 1.00 28.89 189 GLY A C 1
ATOM 1476 O O . GLY A 1 189 ? -20.240 -20.973 -1.855 1.00 28.89 189 GLY A O 1
ATOM 1477 N N . MET A 1 190 ? -18.757 -21.825 -0.389 1.00 39.31 190 MET A N 1
ATOM 1478 C CA . MET A 1 190 ? -17.792 -22.376 -1.331 1.00 39.31 190 MET A CA 1
ATOM 1479 C C . MET A 1 190 ? -18.210 -23.815 -1.673 1.00 39.31 190 MET A C 1
ATOM 1481 O O . MET A 1 190 ? -18.326 -24.672 -0.797 1.00 39.31 190 MET A O 1
ATOM 1485 N N . ARG A 1 191 ? -18.404 -24.085 -2.961 1.00 31.95 191 ARG A N 1
ATOM 1486 C CA . ARG A 1 191 ? -18.220 -25.393 -3.612 1.00 31.95 191 ARG A CA 1
ATOM 1487 C C . ARG A 1 191 ? -17.236 -25.095 -4.749 1.00 31.95 191 ARG A C 1
ATOM 1489 O O . ARG A 1 191 ? -17.481 -24.164 -5.496 1.00 31.95 191 ARG A O 1
ATOM 1496 N N . GLY A 1 192 ? -16.078 -25.729 -4.894 1.00 33.09 192 GLY A N 1
ATOM 1497 C CA . GLY A 1 192 ? -15.770 -27.135 -4.671 1.00 33.09 192 GLY A CA 1
ATOM 1498 C C . GLY A 1 192 ? -15.828 -27.856 -6.019 1.00 33.09 192 GLY A C 1
ATOM 1499 O O . GLY A 1 192 ? -16.879 -28.371 -6.386 1.00 33.09 192 GLY A O 1
ATOM 1500 N N . SER A 1 193 ? -14.725 -27.845 -6.766 1.00 32.69 193 SER A N 1
ATOM 1501 C CA . SER A 1 193 ? -14.435 -28.690 -7.939 1.00 32.69 193 SER A CA 1
ATOM 1502 C C . SER A 1 193 ? -12.944 -28.526 -8.235 1.00 32.69 193 SER A C 1
ATOM 1504 O O . SER A 1 193 ? -12.483 -27.400 -8.319 1.00 32.69 193 SER A O 1
ATOM 1506 N N . GLY A 1 194 ? -12.098 -29.538 -8.356 1.00 27.95 194 GLY A N 1
ATOM 1507 C CA . GLY A 1 194 ? -12.212 -30.980 -8.211 1.00 27.95 194 GLY A CA 1
ATOM 1508 C C . GLY A 1 194 ? -10.778 -31.516 -8.300 1.00 27.95 194 GLY A C 1
ATOM 1509 O O . GLY A 1 194 ? -9.962 -30.980 -9.046 1.00 27.95 194 GLY A O 1
ATOM 1510 N N . VAL A 1 195 ? -10.451 -32.524 -7.496 1.00 33.38 195 VAL A N 1
ATOM 1511 C CA . VAL A 1 195 ? -9.134 -33.175 -7.497 1.00 33.38 195 VAL A CA 1
ATOM 1512 C C . VAL A 1 195 ? -8.911 -33.867 -8.844 1.00 33.38 195 VAL A C 1
ATOM 1514 O O . VAL A 1 195 ? -9.720 -34.705 -9.244 1.00 33.38 195 VAL A O 1
ATOM 1517 N N . LYS A 1 196 ? -7.791 -33.572 -9.508 1.00 33.75 196 LYS A N 1
ATOM 1518 C CA . LYS A 1 196 ? -7.184 -34.462 -10.500 1.00 33.75 196 LYS A CA 1
ATOM 1519 C C . LYS A 1 196 ? -5.758 -34.767 -10.057 1.00 33.75 196 LYS A C 1
ATOM 1521 O O . LYS A 1 196 ? -4.899 -33.896 -10.076 1.00 33.75 196 LYS A O 1
ATOM 1526 N N . ASN A 1 197 ? -5.551 -36.013 -9.644 1.00 34.50 197 ASN A N 1
ATOM 1527 C CA . ASN A 1 197 ? -4.229 -36.620 -9.583 1.00 34.50 197 ASN A CA 1
ATOM 1528 C C . ASN A 1 197 ? -3.754 -36.860 -11.022 1.00 34.50 197 ASN A C 1
ATOM 1530 O O . ASN A 1 197 ? -4.522 -37.375 -11.838 1.00 34.50 197 ASN A O 1
ATOM 1534 N N . GLY A 1 198 ? -2.506 -36.510 -11.310 1.00 30.55 198 GLY A N 1
ATOM 1535 C CA . GLY A 1 198 ? -1.846 -36.791 -12.577 1.00 30.55 198 GLY A CA 1
ATOM 1536 C C . GLY A 1 198 ? -0.384 -36.381 -12.499 1.00 30.55 198 GLY A C 1
ATOM 1537 O O . GLY A 1 198 ? -0.078 -35.197 -12.571 1.00 30.55 198 GLY A O 1
ATOM 1538 N N . ASP A 1 199 ? 0.485 -37.368 -12.303 1.00 38.22 199 ASP A N 1
ATOM 1539 C CA . ASP A 1 199 ? 1.936 -37.244 -12.404 1.00 38.22 199 ASP A CA 1
ATOM 1540 C C . ASP A 1 199 ? 2.345 -36.926 -13.856 1.00 38.22 199 ASP A C 1
ATOM 1542 O O . ASP A 1 199 ? 1.797 -37.517 -14.790 1.00 38.22 199 ASP A O 1
ATOM 1546 N N . GLY A 1 200 ? 3.329 -36.043 -14.052 1.00 31.27 200 GLY A N 1
ATOM 1547 C CA . GLY A 1 200 ? 3.975 -35.832 -15.353 1.00 31.27 200 GLY A CA 1
ATOM 1548 C C . GLY A 1 200 ? 4.515 -34.417 -15.556 1.00 31.27 200 GLY A C 1
ATOM 1549 O O . GLY A 1 200 ? 3.750 -33.462 -15.596 1.00 31.27 200 GLY A O 1
ATOM 1550 N N . GLU A 1 201 ? 5.838 -34.311 -15.683 1.00 43.12 201 GLU A N 1
ATOM 1551 C CA . GLU A 1 201 ? 6.611 -33.104 -16.001 1.00 43.12 201 GLU A CA 1
ATOM 1552 C C . GLU A 1 201 ? 6.104 -32.362 -17.250 1.00 43.12 201 GLU A C 1
ATOM 1554 O O . GLU A 1 201 ? 5.820 -32.975 -18.280 1.00 43.12 201 GLU A O 1
ATOM 1559 N N . GLY A 1 202 ? 6.078 -31.030 -17.167 1.00 33.62 202 GLY A N 1
ATOM 1560 C CA . GLY A 1 202 ? 5.816 -30.135 -18.290 1.00 33.62 202 GLY A CA 1
ATOM 1561 C C . GLY A 1 202 ? 5.498 -28.722 -17.812 1.00 33.62 202 GLY A C 1
ATOM 1562 O O . GLY A 1 202 ? 4.351 -28.428 -17.490 1.00 33.62 202 GLY A O 1
ATOM 1563 N N . ASP A 1 203 ? 6.521 -27.865 -17.753 1.00 46.12 203 ASP A N 1
ATOM 1564 C CA . ASP A 1 203 ? 6.380 -26.412 -17.619 1.00 46.12 203 ASP A CA 1
ATOM 1565 C C . ASP A 1 203 ? 5.677 -25.854 -18.868 1.00 46.12 203 ASP A C 1
ATOM 1567 O O . ASP A 1 203 ? 6.315 -25.487 -19.854 1.00 46.12 203 ASP A O 1
ATOM 1571 N N . GLU A 1 204 ? 4.353 -25.779 -18.825 1.00 45.62 204 GLU A N 1
ATOM 1572 C CA . GLU A 1 204 ? 3.583 -24.831 -19.622 1.00 45.62 204 GLU A CA 1
ATOM 1573 C C . GLU A 1 204 ? 2.819 -23.952 -18.634 1.00 45.62 204 GLU A C 1
ATOM 1575 O O . GLU A 1 204 ? 1.970 -24.421 -17.875 1.00 45.62 204 GLU A O 1
ATOM 1580 N N . GLU A 1 205 ? 3.213 -22.677 -18.580 1.00 51.00 205 GLU A N 1
ATOM 1581 C CA . GLU A 1 205 ? 2.564 -21.654 -17.770 1.00 51.00 205 GLU A CA 1
ATOM 1582 C C . GLU A 1 205 ? 1.058 -21.696 -18.033 1.00 51.00 205 GLU A C 1
ATOM 1584 O O . GLU A 1 205 ? 0.615 -21.593 -19.176 1.00 51.00 205 GLU A O 1
ATOM 1589 N N . ASP A 1 206 ? 0.277 -21.852 -16.966 1.00 44.03 206 ASP A N 1
ATOM 1590 C CA . ASP A 1 206 ? -1.178 -21.768 -16.980 1.00 44.03 206 ASP A CA 1
ATOM 1591 C C . ASP A 1 206 ? -1.596 -20.343 -17.406 1.00 44.03 206 ASP A C 1
ATOM 1593 O O . ASP A 1 206 ? -1.901 -19.471 -16.590 1.00 44.03 206 ASP A O 1
ATOM 1597 N N . GLU A 1 207 ? -1.559 -20.069 -18.715 1.00 53.97 207 GLU A N 1
ATOM 1598 C CA . GLU A 1 207 ? -2.076 -18.856 -19.359 1.00 53.97 207 GLU A CA 1
ATOM 1599 C C . GLU A 1 207 ? -3.617 -18.871 -19.434 1.00 53.97 207 GLU A C 1
ATOM 1601 O O . GLU A 1 207 ? -4.230 -18.283 -20.331 1.00 53.97 207 GLU A O 1
ATOM 1606 N N . GLY A 1 208 ? -4.273 -19.541 -18.486 1.00 59.53 208 GLY A N 1
ATOM 1607 C CA . GLY A 1 208 ? -5.703 -19.427 -18.268 1.00 59.53 208 GLY A CA 1
ATOM 1608 C C . GLY A 1 208 ? -6.119 -18.016 -17.832 1.00 59.53 208 GLY A C 1
ATOM 1609 O O . GLY A 1 208 ? -5.307 -17.142 -17.513 1.00 59.53 208 GLY A O 1
ATOM 1610 N N . GLU A 1 209 ? -7.431 -17.793 -17.784 1.00 69.75 209 GLU A N 1
ATOM 1611 C CA . GLU A 1 209 ? -8.055 -16.551 -17.304 1.00 69.75 209 GLU A CA 1
ATOM 1612 C C . GLU A 1 209 ? -7.522 -16.136 -15.919 1.00 69.75 209 GLU A C 1
ATOM 1614 O O . GLU A 1 209 ? -7.146 -14.981 -15.720 1.00 69.75 209 GLU A O 1
ATOM 1619 N N . SER A 1 210 ? -7.320 -17.111 -15.025 1.00 74.25 210 SER A N 1
ATOM 1620 C CA . SER A 1 210 ? -6.738 -16.903 -13.693 1.00 74.25 210 SER A CA 1
ATOM 1621 C C . SER A 1 210 ? -5.304 -16.348 -13.728 1.00 74.25 210 SER A C 1
ATOM 1623 O O . SER A 1 210 ? -4.958 -15.458 -12.947 1.00 74.25 210 SER A O 1
ATOM 1625 N N . GLY A 1 211 ? -4.468 -16.798 -14.672 1.00 78.00 211 GLY A N 1
ATOM 1626 C CA . GLY A 1 211 ? -3.112 -16.274 -14.852 1.00 78.00 211 GLY A CA 1
ATOM 1627 C C . GLY A 1 211 ? -3.111 -14.808 -15.296 1.00 78.00 211 GLY A C 1
ATOM 1628 O O . GLY A 1 211 ? -2.319 -13.999 -14.801 1.00 78.00 211 GLY A O 1
ATOM 1629 N N . ARG A 1 212 ? -4.039 -14.428 -16.185 1.00 84.81 212 ARG A N 1
ATOM 1630 C CA . ARG A 1 212 ? -4.207 -13.035 -16.638 1.00 84.81 212 ARG A CA 1
ATOM 1631 C C . ARG A 1 212 ? -4.717 -12.128 -15.524 1.00 84.81 212 ARG A C 1
ATOM 1633 O O . ARG A 1 212 ? -4.194 -11.025 -15.362 1.00 84.81 212 ARG A O 1
ATOM 1640 N N . GLU A 1 213 ? -5.682 -12.598 -14.740 1.00 87.81 213 GLU A N 1
ATOM 1641 C CA . GLU A 1 213 ? -6.199 -11.879 -13.573 1.00 87.81 213 GLU A CA 1
ATOM 1642 C C . GLU A 1 213 ? -5.102 -11.625 -12.536 1.00 87.81 213 GLU A C 1
ATOM 1644 O O . GLU A 1 213 ? -4.943 -10.494 -12.078 1.00 87.81 213 GLU A O 1
ATOM 1649 N N . ALA A 1 214 ? -4.273 -12.627 -12.227 1.00 91.25 214 ALA A N 1
ATOM 1650 C CA . ALA A 1 214 ? -3.167 -12.475 -11.283 1.00 91.25 214 ALA A CA 1
ATOM 1651 C C . ALA A 1 214 ? -2.101 -11.481 -11.782 1.00 91.25 214 ALA A C 1
ATOM 1653 O O . ALA A 1 214 ? -1.618 -10.637 -11.019 1.00 91.25 214 ALA A O 1
ATOM 1654 N N . LYS A 1 215 ? -1.753 -11.531 -13.078 1.00 94.25 215 LYS A N 1
ATOM 1655 C CA . LYS A 1 215 ? -0.836 -10.566 -13.713 1.00 94.25 215 LYS A CA 1
ATOM 1656 C C . LYS A 1 215 ? -1.386 -9.138 -13.650 1.00 94.25 215 LYS A C 1
ATOM 1658 O O . LYS A 1 215 ? -0.644 -8.205 -13.318 1.00 94.25 215 LYS A O 1
ATOM 1663 N N . PHE A 1 216 ? -2.679 -8.967 -13.923 1.00 94.19 216 PHE A N 1
ATOM 1664 C CA . PHE A 1 216 ? -3.366 -7.681 -13.831 1.00 94.19 216 PHE A CA 1
ATOM 1665 C C . PHE A 1 216 ? -3.428 -7.155 -12.392 1.00 94.19 216 PHE A C 1
ATOM 1667 O O . PHE A 1 216 ? -3.108 -5.989 -12.148 1.00 94.19 216 PHE A O 1
ATOM 1674 N N . ALA A 1 217 ? -3.774 -8.017 -11.434 1.00 95.81 217 ALA A N 1
ATOM 1675 C CA . ALA A 1 217 ? -3.860 -7.657 -10.027 1.00 95.81 217 ALA A CA 1
ATOM 1676 C C . ALA A 1 217 ? -2.504 -7.189 -9.484 1.00 95.81 217 ALA A C 1
ATOM 1678 O O . ALA A 1 217 ? -2.429 -6.135 -8.851 1.00 95.81 217 ALA A O 1
ATOM 1679 N N . LEU A 1 218 ? -1.417 -7.894 -9.822 1.00 96.81 218 LEU A N 1
ATOM 1680 C CA . LEU A 1 218 ? -0.057 -7.456 -9.501 1.00 96.81 218 LEU A CA 1
ATOM 1681 C C . LEU A 1 218 ? 0.282 -6.110 -10.156 1.00 96.81 218 LEU A C 1
ATOM 1683 O O . LEU A 1 218 ? 0.846 -5.233 -9.504 1.00 96.81 218 LEU A O 1
ATOM 1687 N N . TYR A 1 219 ? -0.068 -5.906 -11.426 1.00 96.31 219 TYR A N 1
ATOM 1688 C CA . TYR A 1 219 ? 0.183 -4.631 -12.097 1.00 96.31 219 TYR A CA 1
ATOM 1689 C C . TYR A 1 219 ? -0.503 -3.455 -11.379 1.00 96.31 219 TYR A C 1
ATOM 1691 O O . TYR A 1 219 ? 0.159 -2.469 -11.048 1.00 96.31 219 TYR A O 1
ATOM 1699 N N . GLN A 1 220 ? -1.798 -3.570 -11.077 1.00 96.31 220 GLN A N 1
ATOM 1700 C CA . GLN A 1 220 ? -2.545 -2.528 -10.361 1.00 96.31 220 GLN A CA 1
ATOM 1701 C C . GLN A 1 220 ? -2.048 -2.334 -8.922 1.00 96.31 220 GLN A C 1
ATOM 1703 O O . GLN A 1 220 ? -1.913 -1.199 -8.462 1.00 96.31 220 GLN A O 1
ATOM 1708 N N . SER A 1 221 ? -1.692 -3.424 -8.236 1.00 97.50 221 SER A N 1
ATOM 1709 C CA . SER A 1 221 ? -1.018 -3.404 -6.929 1.00 97.50 221 SER A CA 1
ATOM 1710 C C . SER A 1 221 ? 0.253 -2.554 -6.964 1.00 97.50 221 SER A C 1
ATOM 1712 O O . SER A 1 221 ? 0.431 -1.672 -6.122 1.00 97.50 221 SER A O 1
ATOM 1714 N N . ARG A 1 222 ? 1.093 -2.712 -7.996 1.00 97.50 222 ARG A N 1
ATOM 1715 C CA . ARG A 1 222 ? 2.305 -1.902 -8.185 1.00 97.50 222 ARG A CA 1
ATOM 1716 C C . ARG A 1 222 ? 2.014 -0.427 -8.487 1.00 97.50 222 ARG A C 1
ATOM 1718 O O . ARG A 1 222 ? 2.712 0.458 -7.986 1.00 97.50 222 ARG A O 1
ATOM 1725 N N . VAL A 1 223 ? 0.989 -0.139 -9.295 1.00 96.25 223 VAL A N 1
ATOM 1726 C CA . VAL A 1 223 ? 0.542 1.241 -9.573 1.00 96.25 223 VAL A CA 1
ATOM 1727 C C . VAL A 1 223 ? 0.115 1.932 -8.276 1.00 96.25 223 VAL A C 1
ATOM 1729 O O . VAL A 1 223 ? 0.582 3.037 -7.983 1.00 96.25 223 VAL A O 1
ATOM 1732 N N . LEU A 1 224 ? -0.708 1.258 -7.468 1.00 97.44 224 LEU A N 1
ATOM 1733 C CA . LEU A 1 224 ? -1.128 1.742 -6.157 1.00 97.44 224 LEU A CA 1
ATOM 1734 C C . LEU A 1 224 ? 0.065 1.930 -5.216 1.00 97.44 224 LEU A C 1
ATOM 1736 O O . LEU A 1 224 ? 0.203 2.997 -4.622 1.00 97.44 224 LEU A O 1
ATOM 1740 N N . ALA A 1 225 ? 0.954 0.943 -5.114 1.00 98.19 225 ALA A N 1
ATOM 1741 C CA . ALA A 1 225 ? 2.139 0.998 -4.265 1.00 98.19 225 ALA A CA 1
ATOM 1742 C C . ALA A 1 225 ? 2.996 2.239 -4.567 1.00 98.19 225 ALA A C 1
ATOM 1744 O O . ALA A 1 225 ? 3.347 2.999 -3.662 1.00 98.19 225 ALA A O 1
ATOM 1745 N N . ARG A 1 226 ? 3.257 2.519 -5.851 1.00 97.25 226 ARG A N 1
ATOM 1746 C CA . ARG A 1 226 ? 3.969 3.737 -6.259 1.00 97.25 226 ARG A CA 1
ATOM 1747 C C . ARG A 1 226 ? 3.210 5.010 -5.885 1.00 97.25 226 ARG A C 1
ATOM 1749 O O . ARG A 1 226 ? 3.845 5.978 -5.473 1.00 97.25 226 ARG A O 1
ATOM 1756 N N . TYR A 1 227 ? 1.888 5.034 -6.054 1.00 95.69 227 TYR A N 1
ATOM 1757 C CA . TYR A 1 227 ? 1.063 6.192 -5.701 1.00 95.69 227 TYR A CA 1
ATOM 1758 C C . TYR A 1 227 ? 1.107 6.493 -4.196 1.00 95.69 227 TYR A C 1
ATOM 1760 O O . TYR A 1 227 ? 1.303 7.648 -3.814 1.00 95.69 227 TYR A O 1
ATOM 1768 N N . LEU A 1 228 ? 1.018 5.458 -3.353 1.00 96.62 228 LEU A N 1
ATOM 1769 C CA . LEU A 1 228 ? 1.145 5.580 -1.899 1.00 96.62 228 LEU A CA 1
ATOM 1770 C C . LEU A 1 228 ? 2.513 6.159 -1.500 1.00 96.62 228 LEU A C 1
ATOM 1772 O O . LEU A 1 228 ? 2.581 7.116 -0.728 1.00 96.62 228 LEU A O 1
ATOM 1776 N N . LEU A 1 229 ? 3.602 5.627 -2.070 1.00 96.88 229 LEU A N 1
ATOM 1777 C CA . LEU A 1 229 ? 4.954 6.118 -1.785 1.00 96.88 229 LEU A CA 1
ATOM 1778 C C . LEU A 1 229 ? 5.193 7.539 -2.293 1.00 96.88 229 LEU A C 1
ATOM 1780 O O . LEU A 1 229 ? 5.896 8.308 -1.641 1.00 96.88 229 LEU A O 1
ATOM 1784 N N . TRP A 1 230 ? 4.612 7.900 -3.439 1.00 95.12 230 TRP A N 1
ATOM 1785 C CA . TRP A 1 230 ? 4.742 9.245 -3.993 1.00 95.12 230 TRP A CA 1
ATOM 1786 C C . TRP A 1 230 ? 4.137 10.301 -3.067 1.00 95.12 230 TRP A C 1
ATOM 1788 O O . TRP A 1 230 ? 4.771 11.335 -2.853 1.00 95.12 230 TRP A O 1
ATOM 1798 N N . ASP A 1 231 ? 2.951 10.054 -2.490 1.00 92.56 231 ASP A N 1
ATOM 1799 C CA . ASP A 1 231 ? 2.374 10.990 -1.515 1.00 92.56 231 ASP A CA 1
ATOM 1800 C C . ASP A 1 231 ? 3.319 11.167 -0.323 1.00 92.56 231 ASP A C 1
ATOM 1802 O O . ASP A 1 231 ? 3.698 12.297 -0.021 1.00 92.56 231 ASP A O 1
ATOM 1806 N N . VAL A 1 232 ? 3.784 10.075 0.293 1.00 92.25 232 VAL A N 1
ATOM 1807 C CA . VAL A 1 232 ? 4.700 10.148 1.443 1.00 92.25 232 VAL A CA 1
ATOM 1808 C C . VAL A 1 232 ? 5.984 10.905 1.100 1.00 92.25 232 VAL A C 1
ATOM 1810 O O . VAL A 1 232 ? 6.345 11.842 1.817 1.00 92.25 232 VAL A O 1
ATOM 1813 N N . TRP A 1 233 ? 6.632 10.568 -0.016 1.00 94.25 233 TRP A N 1
ATOM 1814 C CA . TRP A 1 233 ? 7.866 11.214 -0.463 1.00 94.25 233 TRP A CA 1
ATOM 1815 C C . TRP A 1 233 ? 7.706 12.725 -0.637 1.00 94.25 233 TRP A C 1
ATOM 1817 O O . TRP A 1 233 ? 8.453 13.496 -0.037 1.00 94.25 233 TRP A O 1
ATOM 1827 N N . VAL A 1 234 ? 6.694 13.169 -1.391 1.00 91.69 234 VAL A N 1
ATOM 1828 C CA . VAL A 1 234 ? 6.468 14.600 -1.650 1.00 91.69 234 VAL A CA 1
ATOM 1829 C C . VAL A 1 234 ? 6.220 15.373 -0.353 1.00 91.69 234 VAL A C 1
ATOM 1831 O O . VAL A 1 234 ? 6.646 16.524 -0.231 1.00 91.69 234 VAL A O 1
ATOM 1834 N N . ARG A 1 235 ? 5.558 14.769 0.644 1.00 89.62 235 ARG A N 1
ATOM 1835 C CA . ARG A 1 235 ? 5.351 15.424 1.947 1.00 89.62 235 ARG A CA 1
ATOM 1836 C C . ARG A 1 235 ? 6.634 15.520 2.759 1.00 89.62 235 ARG A C 1
ATOM 1838 O O . ARG A 1 235 ? 6.908 16.589 3.306 1.00 89.62 235 ARG A O 1
ATOM 1845 N N . LEU A 1 236 ? 7.407 14.436 2.821 1.00 90.06 236 LEU A N 1
ATOM 1846 C CA . LEU A 1 236 ? 8.679 14.409 3.540 1.00 90.06 236 LEU A CA 1
ATOM 1847 C C . LEU A 1 236 ? 9.700 15.370 2.913 1.00 90.06 236 LEU A C 1
ATOM 1849 O O . LEU A 1 236 ? 10.418 16.056 3.648 1.00 90.06 236 LEU A O 1
ATOM 1853 N N . GLU A 1 237 ? 9.736 15.479 1.584 1.00 88.94 237 GLU A N 1
ATOM 1854 C CA . GLU A 1 237 ? 10.618 16.403 0.863 1.00 88.94 237 GLU A CA 1
ATOM 1855 C C . GLU A 1 237 ? 10.177 17.856 0.944 1.00 88.94 237 GLU A C 1
ATOM 1857 O O . GLU A 1 237 ? 10.980 18.724 1.282 1.00 88.94 237 GLU A O 1
ATOM 1862 N N . GLY A 1 238 ? 8.886 18.129 0.752 1.00 82.56 238 GLY A N 1
ATOM 1863 C CA . GLY A 1 238 ? 8.337 19.479 0.876 1.00 82.56 238 GLY A CA 1
ATOM 1864 C C . GLY A 1 238 ? 8.363 20.043 2.301 1.00 82.56 238 GLY A C 1
ATOM 1865 O O . GLY A 1 238 ? 7.890 21.155 2.517 1.00 82.56 238 GLY A O 1
ATOM 1866 N N . ARG A 1 239 ? 8.884 19.282 3.280 1.00 78.31 239 ARG A N 1
ATOM 1867 C CA . ARG A 1 239 ? 8.893 19.603 4.719 1.00 78.31 239 ARG A CA 1
ATOM 1868 C C . ARG A 1 239 ? 7.501 19.956 5.246 1.00 78.31 239 ARG A C 1
ATOM 1870 O O . ARG A 1 239 ? 7.358 20.727 6.195 1.00 78.31 239 ARG A O 1
ATOM 1877 N N . TYR A 1 240 ? 6.473 19.377 4.631 1.00 79.25 240 TYR A N 1
ATOM 1878 C CA . TYR A 1 240 ? 5.101 19.532 5.078 1.00 79.25 240 TYR A CA 1
ATOM 1879 C C . TYR A 1 240 ? 4.842 18.607 6.255 1.00 79.25 240 TYR A C 1
ATOM 1881 O O . TYR A 1 240 ? 5.378 17.500 6.341 1.00 79.25 240 TYR A O 1
ATOM 1889 N N . GLU A 1 241 ? 3.965 19.038 7.153 1.00 80.50 241 GLU A N 1
ATOM 1890 C CA . GLU A 1 241 ? 3.475 18.138 8.179 1.00 80.50 241 GLU A CA 1
ATOM 1891 C C . GLU A 1 241 ? 2.673 17.002 7.525 1.00 80.50 241 GLU A C 1
ATOM 1893 O O . GLU A 1 241 ? 1.682 17.226 6.827 1.00 80.50 241 GLU A O 1
ATOM 1898 N N . CYS A 1 242 ? 3.124 15.766 7.739 1.00 87.19 242 CYS A N 1
ATOM 1899 C CA . CYS A 1 242 ? 2.476 14.570 7.226 1.00 87.19 242 CYS A CA 1
ATOM 1900 C C . CYS A 1 242 ? 1.891 13.787 8.404 1.00 87.19 242 CYS A C 1
ATOM 1902 O O . CYS A 1 242 ? 2.629 13.153 9.154 1.00 87.19 242 CYS A O 1
ATOM 1904 N N . ARG A 1 243 ? 0.572 13.877 8.604 1.00 91.25 243 ARG A N 1
ATOM 1905 C CA . ARG A 1 243 ? -0.144 13.147 9.661 1.00 91.25 243 ARG A CA 1
ATOM 1906 C C . ARG A 1 243 ? -0.978 12.025 9.078 1.00 91.25 243 ARG A C 1
ATOM 1908 O O . ARG A 1 243 ? -1.686 12.243 8.100 1.00 91.25 243 ARG A O 1
ATOM 1915 N N . ALA A 1 244 ? -0.960 10.877 9.723 1.00 94.00 244 ALA A N 1
ATOM 1916 C CA . ALA A 1 244 ? -1.847 9.763 9.443 1.00 94.00 244 ALA A CA 1
ATOM 1917 C C . ALA A 1 244 ? -2.566 9.343 10.724 1.00 94.00 244 ALA A C 1
ATOM 1919 O O . ALA A 1 244 ? -2.139 9.684 11.830 1.00 94.00 244 ALA A O 1
ATOM 1920 N N . THR A 1 245 ? -3.648 8.597 10.570 1.00 95.94 245 THR A N 1
ATOM 1921 C CA . THR A 1 245 ? -4.257 7.856 11.668 1.00 95.94 245 THR A CA 1
ATOM 1922 C C . THR A 1 245 ? -4.028 6.376 11.441 1.00 95.94 245 THR A C 1
ATOM 1924 O O . THR A 1 245 ? -3.963 5.910 10.303 1.00 95.94 245 THR A O 1
ATOM 1927 N N . TRP A 1 246 ? -3.869 5.638 12.526 1.00 97.69 246 TRP A N 1
ATOM 1928 C CA . TRP A 1 246 ? -3.930 4.192 12.487 1.00 97.69 246 TRP A CA 1
ATOM 1929 C C . TRP A 1 246 ? -4.835 3.696 13.604 1.00 97.69 246 TRP A C 1
ATOM 1931 O O . TRP A 1 246 ? -5.006 4.367 14.619 1.00 97.69 246 TRP A O 1
ATOM 1941 N N . GLU A 1 247 ? -5.455 2.555 13.378 1.00 97.75 247 GLU A N 1
ATOM 1942 C CA . GLU A 1 247 ? -6.416 1.936 14.273 1.00 97.75 247 GLU A CA 1
ATOM 1943 C C . GLU A 1 247 ? -6.053 0.464 14.415 1.00 97.75 247 GLU A C 1
ATOM 1945 O O . GLU A 1 247 ? -5.750 -0.178 13.408 1.00 97.75 247 GLU A O 1
ATOM 1950 N N . ALA A 1 248 ? -6.058 -0.053 15.639 1.00 97.62 248 ALA A N 1
ATOM 1951 C CA . ALA A 1 248 ? -5.897 -1.475 15.914 1.00 97.62 248 ALA A CA 1
ATOM 1952 C C . ALA A 1 248 ? -7.016 -1.928 16.850 1.00 97.62 248 ALA A C 1
ATOM 1954 O O . ALA A 1 248 ? -7.152 -1.379 17.939 1.00 97.62 248 ALA A O 1
ATOM 1955 N N . ASP A 1 249 ? -7.836 -2.878 16.400 1.00 96.00 249 ASP A N 1
ATOM 1956 C CA . ASP A 1 249 ? -8.977 -3.428 17.147 1.00 96.00 249 ASP A CA 1
ATOM 1957 C C . ASP A 1 249 ? -9.872 -2.351 17.809 1.00 96.00 249 ASP A C 1
ATOM 1959 O O . ASP A 1 249 ? -10.330 -2.492 18.942 1.00 96.00 249 ASP A O 1
ATOM 1963 N N . GLY A 1 250 ? -10.119 -1.250 17.088 1.00 93.38 250 GLY A N 1
ATOM 1964 C CA . GLY A 1 250 ? -10.946 -0.122 17.535 1.00 93.38 250 GLY A CA 1
ATOM 1965 C C . GLY A 1 250 ? -10.197 0.989 18.281 1.00 93.38 250 GLY A C 1
ATOM 1966 O O . GLY A 1 250 ? -10.753 2.070 18.487 1.00 93.38 250 GLY A O 1
ATOM 1967 N N . GLU A 1 251 ? -8.931 0.786 18.657 1.00 95.50 251 GLU A N 1
ATOM 1968 C CA . GLU A 1 251 ? -8.113 1.826 19.284 1.00 95.50 251 GLU A CA 1
ATOM 1969 C C . GLU A 1 251 ? -7.478 2.735 18.231 1.00 95.50 251 GLU A C 1
ATOM 1971 O O . GLU A 1 251 ? -6.569 2.339 17.500 1.00 95.50 251 GLU A O 1
ATOM 1976 N N . VAL A 1 252 ? -7.943 3.984 18.165 1.00 96.56 252 VAL A N 1
ATOM 1977 C CA . VAL A 1 252 ? -7.481 4.969 17.181 1.00 96.56 252 VAL A CA 1
ATOM 1978 C C . VAL A 1 252 ? -6.319 5.795 17.729 1.00 96.56 252 VAL A C 1
ATOM 1980 O O . VAL A 1 252 ? -6.418 6.440 18.771 1.00 96.56 252 VAL A O 1
ATOM 1983 N N . SER A 1 253 ? -5.239 5.861 16.958 1.00 96.75 253 SER A N 1
ATOM 1984 C CA . SER A 1 253 ? -4.049 6.662 17.222 1.00 96.75 253 SER A CA 1
ATOM 1985 C C . SER A 1 253 ? -3.727 7.588 16.049 1.00 96.75 253 SER A C 1
ATOM 1987 O O . SER A 1 253 ? -3.976 7.287 14.883 1.00 96.75 253 SER A O 1
ATOM 1989 N N . THR A 1 254 ? -3.132 8.744 16.346 1.00 95.56 254 THR A N 1
ATOM 1990 C CA . THR A 1 254 ? -2.579 9.651 15.327 1.00 95.56 254 THR A CA 1
ATOM 1991 C C . THR A 1 254 ? -1.063 9.537 15.320 1.00 95.56 254 THR A C 1
ATOM 1993 O O . THR A 1 254 ? -0.434 9.481 16.375 1.00 95.56 254 THR A O 1
ATOM 1996 N N . VAL A 1 255 ? -0.460 9.547 14.135 1.00 94.44 255 VAL A N 1
ATOM 1997 C CA . VAL A 1 255 ? 0.992 9.522 13.968 1.00 94.44 255 VAL A CA 1
ATOM 1998 C C . VAL A 1 255 ? 1.444 10.601 12.993 1.00 94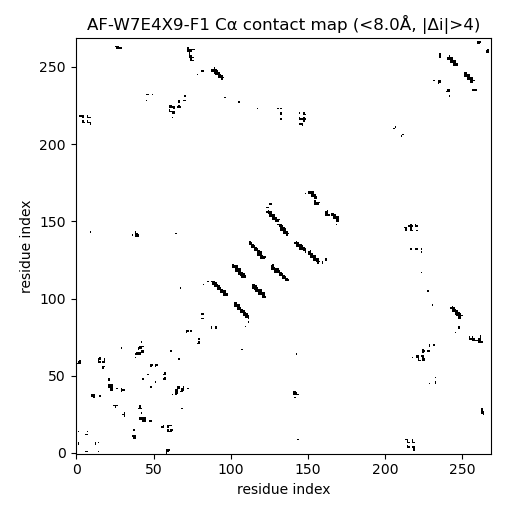.44 255 VAL A C 1
ATOM 2000 O O . VAL A 1 255 ? 0.792 10.884 11.987 1.00 94.44 255 VAL A O 1
ATOM 2003 N N . ARG A 1 256 ? 2.584 11.219 13.298 1.00 92.81 256 ARG A N 1
ATOM 2004 C CA . ARG A 1 256 ? 3.291 12.106 12.377 1.00 92.81 256 ARG A CA 1
ATOM 2005 C C . ARG A 1 256 ? 4.375 11.299 11.680 1.00 92.81 256 ARG A C 1
ATOM 2007 O O . ARG A 1 256 ? 5.238 10.752 12.358 1.00 92.81 256 ARG A O 1
ATOM 2014 N N . LEU A 1 257 ? 4.337 11.265 10.352 1.00 92.19 257 LEU A N 1
ATOM 2015 C CA . LEU A 1 257 ? 5.377 10.621 9.565 1.00 92.19 257 LEU A CA 1
ATOM 2016 C C . LEU A 1 257 ? 6.668 11.440 9.660 1.00 92.19 257 LEU A C 1
ATOM 2018 O O . LEU A 1 257 ? 6.639 12.676 9.589 1.00 92.19 257 LEU A O 1
ATOM 2022 N N . LYS A 1 258 ? 7.793 10.748 9.831 1.00 91.62 258 LYS A N 1
ATOM 2023 C CA . LYS A 1 258 ? 9.131 11.335 9.963 1.00 91.62 258 LYS A CA 1
ATOM 2024 C C . LYS A 1 258 ? 10.051 10.806 8.866 1.00 91.62 258 LYS A C 1
ATOM 2026 O O . LYS A 1 258 ? 9.780 9.774 8.270 1.00 91.62 258 LYS A O 1
ATOM 2031 N N . ARG A 1 259 ? 11.145 11.526 8.598 1.00 89.94 259 ARG A N 1
ATOM 2032 C CA . ARG A 1 259 ? 12.202 11.059 7.682 1.00 89.94 259 ARG A CA 1
ATOM 2033 C C . ARG A 1 259 ? 12.998 9.898 8.276 1.00 89.94 259 ARG A C 1
ATOM 2035 O O . ARG A 1 259 ? 13.346 8.993 7.531 1.00 89.94 259 ARG A O 1
ATOM 2042 N N . GLY A 1 260 ? 13.235 9.938 9.590 1.00 89.12 260 GLY A N 1
ATOM 2043 C CA . GLY A 1 260 ? 13.799 8.814 10.332 1.00 89.12 260 GLY A CA 1
ATOM 2044 C C . GLY A 1 260 ? 12.918 7.576 10.186 1.00 89.12 260 GLY A C 1
ATOM 2045 O O . GLY A 1 260 ? 11.690 7.692 10.103 1.00 89.12 260 GLY A O 1
ATOM 2046 N N . LEU A 1 261 ? 13.568 6.421 10.108 1.00 92.88 261 LEU A N 1
ATOM 2047 C CA . LEU A 1 261 ? 12.937 5.136 9.860 1.00 92.88 261 LEU A CA 1
ATOM 2048 C C . LEU A 1 261 ? 13.027 4.274 11.108 1.00 92.88 261 LEU A C 1
ATOM 2050 O O . LEU A 1 261 ? 14.120 3.981 11.582 1.00 92.88 261 LEU A O 1
ATOM 2054 N N . VAL A 1 262 ? 11.876 3.803 11.572 1.00 93.06 262 VAL A N 1
ATOM 2055 C CA . VAL A 1 262 ? 11.820 2.853 12.675 1.00 93.06 262 VAL A CA 1
ATOM 2056 C C . VAL A 1 262 ? 12.443 1.525 12.255 1.00 93.06 262 VAL A C 1
ATOM 2058 O O . VAL A 1 262 ? 12.124 0.988 11.185 1.00 93.06 262 VAL A O 1
ATOM 2061 N N . GLY A 1 263 ? 13.290 0.969 13.118 1.00 89.12 263 GLY A N 1
ATOM 2062 C CA . GLY A 1 263 ? 13.990 -0.290 12.882 1.00 89.12 263 GLY A CA 1
ATOM 2063 C C . GLY A 1 263 ? 15.334 -0.133 12.170 1.00 89.12 263 GLY A C 1
ATOM 2064 O O . GLY A 1 263 ? 15.870 -1.142 11.713 1.00 89.12 263 GLY A O 1
ATOM 2065 N N . PHE A 1 264 ? 15.866 1.089 12.083 1.00 90.06 264 PHE A N 1
ATOM 2066 C CA . PHE A 1 264 ? 17.201 1.404 11.562 1.00 90.06 264 PHE A CA 1
ATOM 2067 C C . PHE A 1 264 ? 18.019 2.143 12.629 1.00 90.06 264 PHE A C 1
ATOM 2069 O O . PHE A 1 264 ? 17.470 2.597 13.629 1.00 90.06 264 PHE A O 1
ATOM 2076 N N . ASP A 1 265 ? 19.342 2.195 12.477 1.00 71.06 265 ASP A N 1
ATOM 2077 C CA . ASP A 1 265 ? 20.294 2.615 13.526 1.00 71.06 265 ASP A CA 1
ATOM 2078 C C . ASP A 1 265 ? 20.110 4.050 14.066 1.00 71.06 265 ASP A C 1
ATOM 2080 O O . ASP A 1 265 ? 20.707 4.388 15.080 1.00 71.06 265 ASP A O 1
ATOM 2084 N N . ASP A 1 266 ? 19.193 4.830 13.490 1.00 56.62 266 ASP A N 1
ATOM 2085 C CA . ASP A 1 266 ? 18.810 6.174 13.940 1.00 56.62 266 ASP A CA 1
ATOM 2086 C C . ASP A 1 266 ? 17.582 6.196 14.889 1.00 56.62 266 ASP A C 1
ATOM 2088 O O . ASP A 1 266 ? 16.931 7.228 15.040 1.00 56.62 266 ASP A O 1
ATOM 2092 N N . ASP A 1 267 ? 17.219 5.073 15.526 1.00 52.00 267 ASP A N 1
ATOM 2093 C CA . ASP A 1 267 ? 16.097 5.002 16.491 1.00 52.00 267 ASP A CA 1
ATOM 2094 C C . ASP A 1 267 ? 16.384 5.700 17.845 1.00 52.00 267 ASP A C 1
ATOM 2096 O O . ASP A 1 267 ? 15.503 5.756 18.707 1.00 52.00 267 ASP A O 1
ATOM 2100 N N . GLU A 1 268 ? 17.586 6.251 18.036 1.00 36.28 268 GLU A N 1
ATOM 2101 C CA . GLU A 1 268 ? 17.965 7.056 19.203 1.00 36.28 268 GLU A CA 1
ATOM 2102 C C . GLU A 1 268 ? 18.133 8.541 18.830 1.00 36.28 268 GLU A C 1
ATOM 2104 O O . GLU A 1 268 ? 19.253 9.013 18.678 1.00 36.28 268 GLU A O 1
ATOM 2109 N N . GLU A 1 269 ? 17.022 9.281 18.692 1.00 35.56 269 GLU A N 1
ATOM 2110 C CA . GLU A 1 269 ? 16.929 10.726 19.023 1.00 35.56 269 GLU A CA 1
ATOM 2111 C C . GLU A 1 269 ? 15.473 11.233 19.144 1.00 35.56 269 GLU A C 1
ATOM 2113 O O . GLU A 1 269 ? 14.673 11.144 18.175 1.00 35.56 269 GLU A O 1
#

Solvent-accessible surface area (backbone atoms only — not comparable to full-atom values): 15477 Å² total; per-residue (Å²): 131,65,83,40,41,88,66,44,39,85,87,58,36,70,41,51,62,49,49,60,78,34,47,55,79,79,29,74,77,45,61,80,53,100,77,64,58,69,35,36,47,37,37,56,36,60,65,61,55,78,69,49,85,51,69,65,53,72,44,38,54,46,49,44,48,23,33,49,42,32,54,39,26,20,47,44,66,69,61,42,49,48,65,70,34,84,85,45,51,36,28,37,39,39,34,58,48,90,74,46,92,63,34,50,30,38,40,43,33,35,49,71,54,39,33,44,35,36,33,26,29,56,69,81,52,31,38,44,27,72,41,47,31,35,31,35,46,51,97,88,53,37,51,45,56,76,40,42,57,94,57,41,26,35,26,51,29,59,98,83,43,71,42,83,92,44,78,45,58,67,84,74,84,83,73,94,70,94,74,77,94,75,91,78,89,73,99,78,80,92,80,90,84,78,93,75,90,77,91,78,92,74,98,66,81,69,78,45,73,67,43,54,50,41,14,42,12,45,41,49,32,15,54,49,18,43,52,58,46,47,56,52,48,56,29,64,69,69,68,46,92,41,62,34,38,37,32,47,74,83,50,75,45,79,42,60,55,46,88,64,43,56,46,38,96,71,72,83,126

Organism: Bipolaris victoriae (strain FI3) (NCBI:txid930091)

pLDDT: mean 83.72, std 20.82, range [26.8, 98.44]

Radius of gyration: 19.79 Å; Cα contacts (8 Å, |Δi|>4): 452; chains: 1; bounding box: 57×57×40 Å